Protein AF-0000000072195633 (afdb_homodimer)

pLDDT: mean 91.06, std 10.02, range [30.72, 98.12]

Sequence (254 aa):
MSSSMILSESLIESGRDIPLTELLYAKRVLDNYMAVAKDSSPLELLTEMKAAAQQVEYFKTVDNPCEARNVISGMIDEIAKATTFAEFKTFAGKPSLALNELIEDRAQLIKRERELLLASGYDASRIMSSSMILSESLIESGRDIPLTELLYAKRVLDNYMAVAKDSSPLELLTEMKAAAQQVEYFKTVDNPCEARNVISGMIDEIAKATTFAEFKTFAGKPSLALNELIEDRAQLIKRERELLLASGYDASRI

Structure (mmCIF, N/CA/C/O backbone):
data_AF-0000000072195633-model_v1
#
loop_
_entity.id
_entity.type
_entity.pdbx_description
1 polymer 'Uncharacterized protein'
#
loop_
_atom_site.group_PDB
_atom_site.id
_atom_site.type_symbol
_atom_site.label_atom_id
_atom_site.label_alt_id
_atom_site.label_comp_id
_atom_site.label_asym_id
_atom_site.label_entity_id
_atom_site.label_seq_id
_atom_site.pdbx_PDB_ins_code
_atom_site.Cartn_x
_atom_site.Cartn_y
_atom_site.Cartn_z
_atom_site.occupancy
_atom_site.B_iso_or_equiv
_atom_site.auth_seq_id
_atom_site.auth_comp_id
_atom_site.auth_asym_id
_atom_site.auth_atom_id
_atom_site.pdbx_PDB_model_num
ATOM 1 N N . MET A 1 1 ? 14.797 -23.047 8.023 1 30.95 1 MET A N 1
ATOM 2 C CA . MET A 1 1 ? 15.445 -23.062 6.719 1 30.95 1 MET A CA 1
ATOM 3 C C . MET A 1 1 ? 15.328 -21.703 6.043 1 30.95 1 MET A C 1
ATOM 5 O O . MET A 1 1 ? 14.227 -21.141 5.957 1 30.95 1 MET A O 1
ATOM 9 N N . SER A 1 2 ? 16.172 -20.797 5.988 1 38.94 2 SER A N 1
ATOM 10 C CA . SER A 1 2 ? 16.312 -19.453 5.453 1 38.94 2 SER A CA 1
ATOM 11 C C . SER A 1 2 ? 15.859 -19.375 4 1 38.94 2 SER A C 1
ATOM 13 O O . SER A 1 2 ? 16.562 -19.828 3.096 1 38.94 2 SER A O 1
ATOM 15 N N . SER A 1 3 ? 14.766 -19.922 3.504 1 48.75 3 SER A N 1
ATOM 16 C CA . SER A 1 3 ? 14.312 -20.344 2.182 1 48.75 3 SER A CA 1
ATOM 17 C C . SER A 1 3 ? 14.555 -19.266 1.141 1 48.75 3 SER A C 1
ATOM 19 O O . SER A 1 3 ? 14.32 -18.078 1.404 1 48.75 3 SER A O 1
ATOM 21 N N . SER A 1 4 ? 15.508 -19.391 0.167 1 69.25 4 SER A N 1
ATOM 22 C CA . SER A 1 4 ? 16.109 -18.562 -0.871 1 69.25 4 SER A CA 1
ATOM 23 C C . SER A 1 4 ? 15.062 -17.797 -1.659 1 69.25 4 SER A C 1
ATOM 25 O O . SER A 1 4 ? 14.109 -18.391 -2.176 1 69.25 4 SER A O 1
ATOM 27 N N . MET A 1 5 ? 14.914 -16.594 -1.486 1 84.69 5 MET A N 1
ATOM 28 C CA . MET A 1 5 ? 13.969 -15.695 -2.156 1 84.69 5 MET A CA 1
ATOM 29 C C . MET A 1 5 ? 14.133 -15.773 -3.672 1 84.69 5 MET A C 1
ATOM 31 O O . MET A 1 5 ? 15.25 -15.883 -4.18 1 84.69 5 MET A O 1
ATOM 35 N N . ILE A 1 6 ? 13.094 -16.047 -4.344 1 92.25 6 ILE A N 1
ATOM 36 C CA . ILE A 1 6 ? 13.031 -16.047 -5.801 1 92.25 6 ILE A CA 1
ATOM 37 C C . ILE A 1 6 ? 13.188 -14.633 -6.332 1 92.25 6 ILE A C 1
ATOM 39 O O . ILE A 1 6 ? 13.883 -14.406 -7.324 1 92.25 6 ILE A O 1
ATOM 43 N N . LEU A 1 7 ? 12.68 -13.734 -5.578 1 96.62 7 LEU A N 1
ATOM 44 C CA . LEU A 1 7 ? 12.68 -12.344 -6.035 1 96.62 7 LEU A CA 1
ATOM 45 C C . LEU A 1 7 ? 13.703 -11.523 -5.266 1 96.62 7 LEU A C 1
ATOM 47 O O . LEU A 1 7 ? 13.875 -11.711 -4.059 1 96.62 7 LEU A O 1
ATOM 51 N N . SER A 1 8 ? 14.359 -10.656 -6.008 1 96.12 8 SER A N 1
ATOM 52 C CA . SER A 1 8 ? 15.227 -9.68 -5.355 1 96.12 8 SER A CA 1
ATOM 53 C C . SER A 1 8 ? 14.414 -8.648 -4.578 1 96.12 8 SER A C 1
ATOM 55 O O . SER A 1 8 ? 13.195 -8.531 -4.773 1 96.12 8 SER A O 1
ATOM 57 N N . GLU A 1 9 ? 15.102 -7.887 -3.762 1 94.94 9 GLU A N 1
ATOM 58 C CA . GLU A 1 9 ? 14.43 -6.855 -2.977 1 94.94 9 GLU A CA 1
ATOM 59 C C . GLU A 1 9 ? 13.805 -5.797 -3.877 1 94.94 9 GLU A C 1
ATOM 61 O O . GLU A 1 9 ? 12.703 -5.309 -3.602 1 94.94 9 GLU A O 1
ATOM 66 N N . SER A 1 10 ? 14.547 -5.445 -4.863 1 94.81 10 SER A N 1
ATOM 67 C CA . SER A 1 10 ? 14.039 -4.445 -5.797 1 94.81 10 SER A CA 1
ATOM 68 C C . SER A 1 10 ? 12.781 -4.934 -6.5 1 94.81 10 SER A C 1
ATOM 70 O O . SER A 1 10 ? 11.867 -4.148 -6.762 1 94.81 10 SER A O 1
ATOM 72 N N . LEU A 1 11 ? 12.68 -6.195 -6.75 1 95.75 11 LEU A N 1
ATOM 73 C CA . LEU A 1 11 ? 11.5 -6.762 -7.395 1 95.75 11 LEU A CA 1
ATOM 74 C C . LEU A 1 11 ? 10.32 -6.805 -6.434 1 95.75 11 LEU A C 1
ATOM 76 O O . LEU A 1 11 ? 9.172 -6.57 -6.832 1 95.75 11 LEU A O 1
ATOM 80 N N . ILE A 1 12 ? 10.625 -7.078 -5.227 1 97.12 12 ILE A N 1
ATOM 81 C CA . ILE A 1 12 ? 9.57 -7.082 -4.215 1 97.12 12 ILE A CA 1
ATOM 82 C C . ILE A 1 12 ? 8.961 -5.688 -4.109 1 97.12 12 ILE A C 1
ATOM 84 O O . ILE A 1 12 ? 7.734 -5.539 -4.09 1 97.12 12 ILE A O 1
ATOM 88 N N . GLU A 1 13 ? 9.789 -4.699 -4.109 1 93.62 13 GLU A N 1
ATOM 89 C CA . GLU A 1 13 ? 9.297 -3.324 -4.031 1 93.62 13 GLU A CA 1
ATOM 90 C C . GLU A 1 13 ? 8.469 -2.965 -5.258 1 93.62 13 GLU A C 1
ATOM 92 O O . GLU A 1 13 ? 7.406 -2.35 -5.137 1 93.62 13 GLU A O 1
ATOM 97 N N . SER A 1 14 ? 8.914 -3.348 -6.344 1 93.19 14 SER A N 1
ATOM 98 C CA . SER A 1 14 ? 8.18 -3.088 -7.574 1 93.19 14 SER A CA 1
ATOM 99 C C . SER A 1 14 ? 6.848 -3.824 -7.59 1 93.19 14 SER A C 1
ATOM 101 O O . SER A 1 14 ? 5.871 -3.336 -8.164 1 93.19 14 SER A O 1
ATOM 103 N N . GLY A 1 15 ? 6.75 -4.961 -6.957 1 95.94 15 GLY A N 1
ATOM 104 C CA . GLY A 1 15 ? 5.559 -5.793 -6.953 1 95.94 15 GLY A CA 1
ATOM 105 C C . GLY A 1 15 ? 4.449 -5.242 -6.082 1 95.94 15 GLY A C 1
ATOM 106 O O . GLY A 1 15 ? 3.311 -5.715 -6.145 1 95.94 15 GLY A O 1
ATOM 107 N N . ARG A 1 16 ? 4.824 -4.273 -5.328 1 94.38 16 ARG A N 1
ATOM 108 C CA . ARG A 1 16 ? 3.82 -3.674 -4.457 1 94.38 16 ARG A CA 1
ATOM 109 C C . ARG A 1 16 ? 2.762 -2.934 -5.266 1 94.38 16 ARG A C 1
ATOM 111 O O . ARG A 1 16 ? 1.676 -2.645 -4.762 1 94.38 16 ARG A O 1
ATOM 118 N N . ASP A 1 17 ? 3.061 -2.736 -6.527 1 90.69 17 ASP A N 1
ATOM 119 C CA . ASP A 1 17 ? 2.119 -2.053 -7.41 1 90.69 17 ASP A CA 1
ATOM 120 C C . ASP A 1 17 ? 1.108 -3.035 -8 1 90.69 17 ASP A C 1
ATOM 122 O O . ASP A 1 17 ? 0.102 -2.623 -8.578 1 90.69 17 ASP A O 1
ATOM 126 N N . ILE A 1 18 ? 1.33 -4.277 -7.801 1 94.75 18 ILE A N 1
ATOM 127 C CA . ILE A 1 18 ? 0.392 -5.281 -8.297 1 94.75 18 ILE A CA 1
ATOM 128 C C . ILE A 1 18 ? -0.777 -5.414 -7.32 1 94.75 18 ILE A C 1
ATOM 130 O O . ILE A 1 18 ? -0.574 -5.59 -6.117 1 94.75 18 ILE A O 1
ATOM 134 N N . PRO A 1 19 ? -1.993 -5.336 -7.863 1 94.94 19 PRO A N 1
ATOM 135 C CA . PRO A 1 19 ? -3.131 -5.496 -6.953 1 94.94 19 PRO A CA 1
ATOM 136 C C . PRO A 1 19 ? -3.123 -6.84 -6.227 1 94.94 19 PRO A C 1
ATOM 138 O O . PRO A 1 19 ? -2.84 -7.871 -6.84 1 94.94 19 PRO A O 1
ATOM 141 N N . LEU A 1 20 ? -3.451 -6.797 -4.922 1 97.44 20 LEU A N 1
ATOM 142 C CA . LEU A 1 20 ? -3.424 -8 -4.102 1 97.44 20 LEU A CA 1
ATOM 143 C C . LEU A 1 20 ? -4.383 -9.055 -4.648 1 97.44 20 LEU A C 1
ATOM 145 O O . LEU A 1 20 ? -4.086 -10.25 -4.617 1 97.44 20 LEU A O 1
ATOM 149 N N . THR A 1 21 ? -5.52 -8.641 -5.195 1 96.88 21 THR A N 1
ATOM 150 C CA . THR A 1 21 ? -6.508 -9.57 -5.742 1 96.88 21 THR A CA 1
ATOM 151 C C . THR A 1 21 ? -5.906 -10.391 -6.875 1 96.88 21 THR A C 1
ATOM 153 O O . THR A 1 21 ? -6.184 -11.586 -6.996 1 96.88 21 THR A O 1
ATOM 156 N N . GLU A 1 22 ? -5.059 -9.703 -7.656 1 95.88 22 GLU A N 1
ATOM 157 C CA . GLU A 1 22 ? -4.445 -10.398 -8.789 1 95.88 22 GLU A CA 1
ATOM 158 C 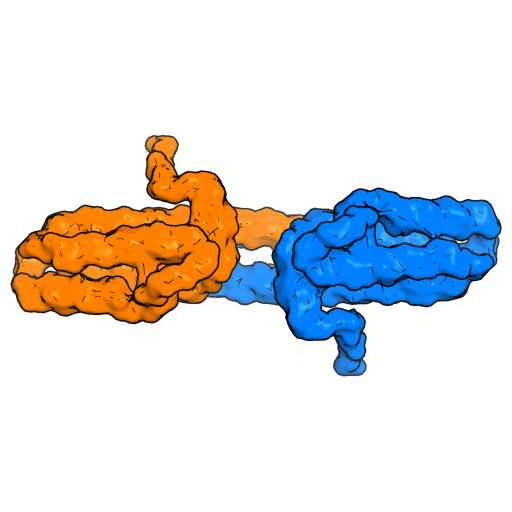C . GLU A 1 22 ? -3.377 -11.375 -8.32 1 95.88 22 GLU A C 1
ATOM 160 O O . GLU A 1 22 ? -3.238 -12.469 -8.883 1 95.88 22 GLU A O 1
ATOM 165 N N . LEU A 1 23 ? -2.611 -10.961 -7.312 1 97.69 23 LEU A N 1
ATOM 166 C CA . LEU A 1 23 ? -1.615 -11.859 -6.734 1 97.69 23 LEU A CA 1
ATOM 167 C C . LEU A 1 23 ? -2.273 -13.117 -6.172 1 97.69 23 LEU A C 1
ATOM 169 O O . LEU A 1 23 ? -1.852 -14.234 -6.477 1 97.69 23 LEU A O 1
ATOM 173 N N . LEU A 1 24 ? -3.328 -12.93 -5.418 1 97.31 24 LEU A N 1
ATOM 174 C CA . LEU A 1 24 ? -4.027 -14.039 -4.77 1 97.31 24 LEU A CA 1
ATOM 175 C C . LEU A 1 24 ? -4.676 -14.953 -5.805 1 97.31 24 LEU A C 1
ATOM 177 O O . LEU A 1 24 ? -4.594 -16.172 -5.695 1 97.31 24 LEU A O 1
ATOM 181 N N . TYR A 1 25 ? -5.227 -14.344 -6.797 1 96.5 25 TYR A N 1
ATOM 182 C CA . TYR A 1 25 ? -5.883 -15.133 -7.836 1 96.5 25 TYR A CA 1
ATOM 183 C C . TYR A 1 25 ? -4.875 -15.984 -8.594 1 96.5 25 TYR A C 1
ATOM 185 O O . TYR A 1 25 ? -5.074 -17.188 -8.766 1 96.5 25 TYR A O 1
ATOM 193 N N . ALA A 1 26 ? -3.814 -15.359 -9.039 1 96.69 26 ALA A N 1
ATOM 194 C CA . ALA A 1 26 ? -2.801 -16.078 -9.805 1 96.69 26 ALA A CA 1
ATOM 195 C C . ALA A 1 26 ? -2.213 -17.234 -8.992 1 96.69 26 ALA A C 1
ATOM 197 O O . ALA A 1 26 ? -2.057 -18.344 -9.5 1 96.69 26 ALA A O 1
ATOM 198 N N . LYS A 1 27 ? -1.926 -16.969 -7.742 1 97.06 27 LYS A N 1
ATOM 199 C CA . LYS A 1 27 ? -1.363 -18.016 -6.898 1 97.06 27 LYS A CA 1
ATOM 200 C C . LYS A 1 27 ? -2.35 -19.172 -6.723 1 97.06 27 LYS A C 1
ATOM 202 O O . LYS A 1 27 ? -1.963 -20.328 -6.777 1 97.06 27 LYS A O 1
ATOM 207 N N . ARG A 1 28 ? -3.57 -18.812 -6.5 1 95.75 28 ARG A N 1
ATOM 208 C CA . ARG A 1 28 ? -4.598 -19.828 -6.328 1 95.75 28 ARG A CA 1
ATOM 209 C C . ARG A 1 28 ? -4.703 -20.719 -7.566 1 95.75 28 ARG A C 1
ATOM 211 O O . ARG A 1 28 ? -4.816 -21.938 -7.457 1 95.75 28 ARG A O 1
ATOM 218 N N . VAL A 1 29 ? -4.676 -20.125 -8.742 1 94.75 29 VAL A N 1
ATOM 219 C CA . VAL A 1 29 ? -4.762 -20.875 -9.984 1 94.75 29 VAL A CA 1
ATOM 220 C C . VAL A 1 29 ? -3.594 -21.859 -10.078 1 94.75 29 VAL A C 1
ATOM 222 O O . VAL A 1 29 ? -3.797 -23.062 -10.297 1 94.75 29 VAL A O 1
ATOM 225 N N . LEU A 1 30 ? -2.414 -21.391 -9.875 1 95.62 30 LEU A N 1
ATOM 226 C CA . LEU A 1 30 ? -1.233 -22.25 -9.984 1 95.62 30 LEU A CA 1
ATOM 227 C C . LEU A 1 30 ? -1.248 -23.344 -8.922 1 95.62 30 LEU A C 1
ATOM 229 O O . LEU A 1 30 ? -0.988 -24.5 -9.227 1 95.62 30 LEU A O 1
ATOM 233 N N . ASP A 1 31 ? -1.594 -22.969 -7.73 1 95.31 31 ASP A N 1
ATOM 234 C CA . ASP A 1 31 ? -1.623 -23.938 -6.637 1 95.31 31 ASP A CA 1
ATOM 235 C C . ASP A 1 31 ? -2.645 -25.031 -6.902 1 95.31 31 ASP A C 1
ATOM 237 O O . ASP A 1 31 ? -2.379 -26.219 -6.645 1 95.31 31 ASP A O 1
ATOM 241 N N . ASN A 1 32 ? -3.777 -24.625 -7.348 1 93.56 32 ASN A N 1
ATOM 242 C CA . ASN A 1 32 ? -4.824 -25.594 -7.629 1 93.56 32 ASN A CA 1
ATOM 243 C C . ASN A 1 32 ? -4.387 -26.609 -8.695 1 93.56 32 ASN A C 1
ATOM 245 O O . ASN A 1 32 ? -4.57 -27.812 -8.531 1 93.56 32 ASN A O 1
ATOM 249 N N . TYR A 1 33 ? -3.748 -26.125 -9.672 1 92.5 33 TYR A N 1
ATOM 250 C CA . TYR A 1 33 ? -3.346 -27.031 -10.75 1 92.5 33 TYR A CA 1
ATOM 251 C C . TYR A 1 33 ? -2.164 -27.891 -10.336 1 92.5 33 TYR A C 1
ATOM 253 O O . TYR A 1 33 ? -2.062 -29.047 -10.734 1 92.5 33 TYR A O 1
ATOM 261 N N . MET A 1 34 ? -1.357 -27.359 -9.539 1 92.94 34 MET A N 1
ATOM 262 C CA . MET A 1 34 ? -0.26 -28.172 -9.023 1 92.94 34 MET A CA 1
ATOM 263 C C . MET A 1 34 ? -0.782 -29.266 -8.094 1 92.94 34 MET A C 1
ATOM 265 O O . MET A 1 34 ? -0.219 -30.359 -8.039 1 92.94 34 MET A O 1
ATOM 269 N N . ALA A 1 35 ? -1.858 -28.984 -7.449 1 90.75 35 ALA A N 1
ATOM 270 C CA . ALA A 1 35 ? -2.449 -29.953 -6.527 1 90.75 35 ALA A CA 1
ATOM 271 C C . ALA A 1 35 ? -3.113 -31.109 -7.285 1 90.75 35 ALA A C 1
ATOM 273 O O . ALA A 1 35 ? -3.104 -32.25 -6.824 1 90.75 35 ALA A O 1
ATOM 274 N N . VAL A 1 36 ? -3.576 -30.781 -8.438 1 88.44 36 VAL A N 1
ATOM 275 C CA . VAL A 1 36 ? -4.32 -31.797 -9.172 1 88.44 36 VAL A CA 1
ATOM 276 C C . VAL A 1 36 ? -3.383 -32.531 -10.141 1 88.44 36 VAL A C 1
ATOM 278 O O . VAL A 1 36 ? -3.707 -33.594 -10.633 1 88.44 36 VAL A O 1
ATOM 281 N N . ALA A 1 37 ? -2.289 -31.953 -10.422 1 86 37 ALA A N 1
ATOM 282 C CA . ALA A 1 37 ? -1.324 -32.562 -11.344 1 86 37 ALA A CA 1
ATOM 283 C C . ALA A 1 37 ? -0.692 -33.812 -10.742 1 86 37 ALA A C 1
ATOM 285 O O . ALA A 1 37 ? 0.282 -33.719 -9.984 1 86 37 ALA A O 1
ATOM 286 N N . LYS A 1 38 ? -1.312 -34.938 -10.953 1 82.06 38 LYS A N 1
ATOM 287 C CA . LYS A 1 38 ? -0.794 -36.219 -10.508 1 82.06 38 LYS A CA 1
ATOM 288 C C . LYS A 1 38 ? -0.243 -37.031 -11.672 1 82.06 38 LYS A C 1
ATOM 290 O O . LYS A 1 38 ? -0.731 -36.906 -12.805 1 82.06 38 LYS A O 1
ATOM 295 N N . ASP A 1 39 ? 0.737 -37.719 -11.383 1 75.38 39 ASP A N 1
ATOM 296 C CA . ASP A 1 39 ? 1.402 -38.5 -12.422 1 75.38 39 ASP A CA 1
ATOM 297 C C . ASP A 1 39 ? 0.422 -39.438 -13.109 1 75.38 39 ASP A C 1
ATOM 299 O O . ASP A 1 39 ? 0.587 -39.781 -14.281 1 75.38 39 ASP A O 1
ATOM 303 N N . SER A 1 40 ? -0.526 -39.812 -12.32 1 79.94 40 SER A N 1
ATOM 304 C CA . SER A 1 40 ? -1.48 -40.75 -12.867 1 79.94 40 SER A CA 1
ATOM 305 C C . SER A 1 40 ? -2.537 -40.062 -13.719 1 79.94 40 SER A C 1
ATOM 307 O O . SER A 1 40 ? -3.34 -40.719 -14.383 1 79.94 40 SER A O 1
ATOM 309 N N . SER A 1 41 ? -2.402 -38.781 -13.844 1 80.38 41 SER A N 1
ATOM 310 C CA . SER A 1 41 ? -3.402 -38.031 -14.586 1 80.38 41 SER A CA 1
ATOM 311 C C . SER A 1 41 ? -3.189 -38.156 -16.094 1 80.38 41 SER A C 1
ATOM 313 O O . SER A 1 41 ? -2.062 -38.344 -16.547 1 80.38 41 SER A O 1
ATOM 315 N N . PRO A 1 42 ? -4.277 -38.219 -16.844 1 83.38 42 PRO A N 1
ATOM 316 C CA . PRO A 1 42 ? -4.137 -38.25 -18.297 1 83.38 42 PRO A CA 1
ATOM 317 C C . PRO A 1 42 ? -3.375 -37.062 -18.844 1 83.38 42 PRO A C 1
ATOM 319 O O . PRO A 1 42 ? -3.445 -35.969 -18.281 1 83.38 42 PRO A O 1
ATOM 322 N N . LEU A 1 43 ? -2.623 -37.25 -19.922 1 82.81 43 LEU A N 1
ATOM 323 C CA . LEU A 1 43 ? -1.786 -36.219 -20.547 1 82.81 43 LEU A CA 1
ATOM 324 C C . LEU A 1 43 ? -2.631 -35.031 -21.031 1 82.81 43 LEU A C 1
ATOM 326 O O . LEU A 1 43 ? -2.158 -33.906 -21.078 1 82.81 43 LEU A O 1
ATOM 330 N N . GLU A 1 44 ? -3.902 -35.312 -21.328 1 86.81 44 GLU A N 1
ATOM 331 C CA . GLU A 1 44 ? -4.828 -34.281 -21.75 1 86.81 44 GLU A CA 1
ATOM 332 C C . GLU A 1 44 ? -4.996 -33.219 -20.672 1 86.81 44 GLU A C 1
ATOM 334 O O . GLU A 1 44 ? -5.121 -32.031 -20.969 1 86.81 44 GLU A O 1
ATOM 339 N N . LEU A 1 45 ? -4.891 -33.625 -19.469 1 89.75 45 LEU A N 1
ATOM 340 C CA . LEU A 1 45 ? -5.012 -32.719 -18.344 1 89.75 45 LEU A CA 1
ATOM 341 C C . LEU A 1 45 ? -3.816 -31.766 -18.281 1 89.75 45 LEU A C 1
ATOM 343 O O . LEU A 1 45 ? -3.965 -30.594 -17.938 1 89.75 45 LEU A O 1
ATOM 347 N N . LEU A 1 46 ? -2.695 -32.25 -18.688 1 92.06 46 LEU A N 1
ATOM 348 C CA . LEU A 1 46 ? -1.494 -31.422 -18.688 1 92.06 46 LEU A CA 1
ATOM 349 C C . LEU A 1 46 ? -1.641 -30.25 -19.641 1 92.06 46 LEU A C 1
ATOM 351 O O . LEU A 1 46 ? -1.28 -29.125 -19.312 1 92.06 46 LEU A O 1
ATOM 355 N N . THR A 1 47 ? -2.15 -30.531 -20.828 1 90.88 47 THR A N 1
ATOM 356 C CA . THR A 1 47 ? -2.355 -29.484 -21.812 1 90.88 47 THR A CA 1
ATOM 357 C C . THR A 1 47 ? -3.328 -28.438 -21.297 1 90.88 47 THR A C 1
ATOM 359 O O . THR A 1 47 ? -3.104 -27.234 -21.469 1 90.88 47 THR A O 1
ATOM 362 N N . GLU A 1 48 ? -4.309 -28.844 -20.656 1 89.94 48 GLU A N 1
ATOM 363 C CA . GLU A 1 48 ? -5.301 -27.938 -20.078 1 89.94 48 GLU A CA 1
ATOM 364 C C . GLU A 1 48 ? -4.691 -27.094 -18.969 1 89.94 48 GLU A C 1
ATOM 366 O O . GLU A 1 48 ? -4.973 -25.891 -18.875 1 89.94 48 GLU A O 1
ATOM 371 N N . MET A 1 49 ? -3.941 -27.734 -18.188 1 91.88 49 MET A N 1
ATOM 372 C CA . MET A 1 49 ? -3.312 -27.047 -17.062 1 91.88 49 MET A CA 1
ATOM 373 C C . MET A 1 49 ? -2.342 -25.984 -17.547 1 91.88 49 MET A C 1
ATOM 375 O O . MET A 1 49 ? -2.301 -24.875 -17.016 1 91.88 49 MET A O 1
ATOM 379 N N . LYS A 1 50 ? -1.604 -26.297 -18.578 1 92.81 50 LYS A N 1
ATOM 380 C CA . LYS A 1 50 ? -0.677 -25.328 -19.156 1 92.81 50 LYS A CA 1
ATOM 381 C C . LYS A 1 50 ? -1.424 -24.125 -19.734 1 92.81 50 LYS A C 1
ATOM 383 O O . LYS A 1 50 ? -1.024 -22.984 -19.516 1 92.81 50 LYS A O 1
ATOM 388 N N . ALA A 1 51 ? -2.428 -24.391 -20.359 1 90.88 51 ALA A N 1
ATOM 389 C CA . ALA A 1 51 ? -3.217 -23.328 -20.969 1 90.88 51 ALA A CA 1
ATOM 390 C C . ALA A 1 51 ? -3.84 -22.438 -19.891 1 90.88 51 ALA A C 1
ATOM 392 O O . ALA A 1 51 ? -3.857 -21.203 -20.031 1 90.88 51 ALA A O 1
ATOM 393 N N . ALA A 1 52 ? -4.355 -23.047 -18.875 1 89.31 52 ALA A N 1
ATOM 394 C CA . ALA A 1 52 ? -4.992 -22.297 -17.797 1 89.31 52 ALA A CA 1
ATOM 395 C C . ALA A 1 52 ? -3.984 -21.391 -17.094 1 89.31 52 ALA A C 1
ATOM 397 O O . ALA A 1 52 ? -4.297 -20.25 -16.766 1 89.31 52 ALA A O 1
ATOM 398 N N . ALA A 1 53 ? -2.814 -21.906 -16.891 1 89.94 53 ALA A N 1
ATOM 399 C CA . ALA A 1 53 ? -1.766 -21.125 -16.234 1 89.94 53 ALA A CA 1
ATOM 400 C C . ALA A 1 53 ? -1.419 -19.875 -17.047 1 89.94 53 ALA A C 1
ATOM 402 O O . ALA A 1 53 ? -1.13 -18.828 -16.484 1 89.94 53 ALA A O 1
ATOM 403 N N . GLN A 1 54 ? -1.546 -19.984 -18.312 1 88.5 54 GLN A N 1
ATOM 404 C CA . GLN A 1 54 ? -1.178 -18.891 -19.203 1 88.5 54 GLN A CA 1
ATOM 405 C C . GLN A 1 54 ? -2.312 -17.875 -19.328 1 88.5 54 GLN A C 1
ATOM 407 O O . GLN A 1 54 ? -2.115 -16.781 -19.844 1 88.5 54 GLN A O 1
ATOM 412 N N . GLN A 1 55 ? -3.441 -18.234 -18.734 1 86.62 55 GLN A N 1
ATOM 413 C CA . GLN A 1 55 ? -4.617 -17.391 -18.938 1 86.62 55 GLN A CA 1
ATOM 414 C C . GLN A 1 55 ? -4.82 -16.438 -17.766 1 86.62 55 GLN A C 1
ATOM 416 O O . GLN A 1 55 ? -5.82 -15.711 -17.719 1 86.62 55 GLN A O 1
ATOM 421 N N . VAL A 1 56 ? -3.893 -16.422 -16.922 1 89.19 56 VAL A N 1
ATOM 422 C CA . VAL A 1 56 ? -3.994 -15.406 -15.883 1 89.19 56 VAL A CA 1
ATOM 423 C C . VAL A 1 56 ? -3.775 -14.023 -16.484 1 89.19 56 VAL A C 1
ATOM 425 O O . VAL A 1 56 ? -2.635 -13.586 -16.672 1 89.19 56 VAL A O 1
ATOM 428 N N . GLU A 1 57 ? -4.793 -13.32 -16.656 1 86.31 57 GLU A N 1
ATOM 4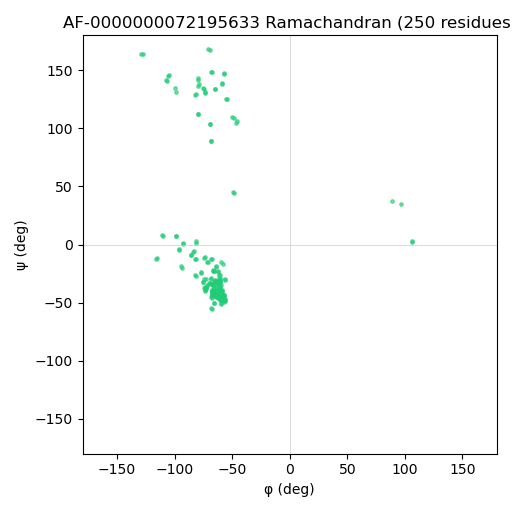29 C CA . GLU A 1 57 ? -4.863 -12.148 -17.531 1 86.31 57 GLU A CA 1
ATOM 430 C C . GLU A 1 57 ? -3.887 -11.062 -17.078 1 86.31 57 GLU A C 1
ATOM 432 O O . GLU A 1 57 ? -3.225 -10.438 -17.906 1 86.31 57 GLU A O 1
ATOM 437 N N . TYR A 1 58 ? -3.814 -10.828 -15.844 1 89.94 58 TYR A N 1
ATOM 438 C CA . TYR A 1 58 ? -2.988 -9.734 -15.344 1 89.94 58 TYR A CA 1
ATOM 439 C C . TYR A 1 58 ? -1.521 -9.961 -15.695 1 89.94 58 TYR A C 1
ATOM 441 O O . TYR A 1 58 ? -0.762 -9 -15.852 1 89.94 58 TYR A O 1
ATOM 449 N N . PHE A 1 59 ? -1.145 -11.141 -15.922 1 92.12 59 PHE A N 1
ATOM 450 C CA . PHE A 1 59 ? 0.264 -11.453 -16.141 1 92.12 59 PHE A CA 1
ATOM 451 C C . PHE A 1 59 ? 0.514 -11.852 -17.578 1 92.12 59 PHE A C 1
ATOM 453 O O . PHE A 1 59 ? 1.595 -12.344 -17.922 1 92.12 59 PHE A O 1
ATOM 460 N N . LYS A 1 60 ? -0.416 -11.711 -18.359 1 87 60 LYS A N 1
ATOM 461 C CA . LYS A 1 60 ? -0.237 -12.031 -19.766 1 87 60 LYS A CA 1
ATOM 462 C C . LYS A 1 60 ? 0.425 -10.867 -20.516 1 87 60 LYS A C 1
ATOM 464 O O . LYS A 1 60 ? 1 -11.055 -21.578 1 87 60 LYS A O 1
ATOM 469 N N . THR A 1 61 ? 0.21 -9.688 -19.953 1 75.31 61 THR A N 1
ATOM 470 C CA . THR A 1 61 ? 0.708 -8.5 -20.641 1 75.31 61 THR A CA 1
ATOM 471 C C . THR A 1 61 ? 2.225 -8.398 -20.516 1 75.31 61 THR A C 1
ATOM 473 O O . THR A 1 61 ? 2.787 -8.688 -19.453 1 75.31 61 THR A O 1
ATOM 476 N N . VAL A 1 62 ? 2.754 -8.148 -21.844 1 70.5 62 VAL A N 1
ATOM 477 C CA . VAL A 1 62 ? 4.199 -7.957 -21.906 1 70.5 62 VAL A CA 1
ATOM 478 C C . VAL A 1 62 ? 4.516 -6.465 -21.969 1 70.5 62 VAL A C 1
ATOM 480 O O . VAL A 1 62 ? 3.783 -5.695 -22.594 1 70.5 62 VAL A O 1
ATOM 483 N N . ASP A 1 63 ? 5.438 -6.102 -21.203 1 72.5 63 ASP A N 1
ATOM 484 C CA . ASP A 1 63 ? 5.965 -4.742 -21.25 1 72.5 63 ASP A CA 1
ATOM 485 C C . ASP A 1 63 ? 5.191 -3.812 -20.328 1 72.5 63 ASP A C 1
ATOM 487 O O . ASP A 1 63 ? 4.766 -2.729 -20.734 1 72.5 63 ASP A O 1
ATOM 491 N N . ASN A 1 64 ? 4.855 -4.309 -19.297 1 75.94 64 ASN A N 1
ATOM 492 C CA . ASN A 1 64 ? 4.324 -3.502 -18.203 1 75.94 64 ASN A CA 1
ATOM 493 C C . ASN A 1 64 ? 5.434 -2.799 -17.438 1 75.94 64 ASN A C 1
ATOM 495 O O . ASN A 1 64 ? 6.527 -3.344 -17.281 1 75.94 64 ASN A O 1
ATOM 499 N N . PRO A 1 65 ? 5.203 -1.521 -17.094 1 82.44 65 PRO A N 1
ATOM 500 C CA . PRO A 1 65 ? 6.258 -0.827 -16.344 1 82.44 65 PRO A CA 1
ATOM 501 C C . PRO A 1 65 ? 6.605 -1.524 -15.031 1 82.44 65 PRO A C 1
ATOM 503 O O . PRO A 1 65 ? 7.68 -1.293 -14.477 1 82.44 65 PRO A O 1
ATOM 506 N N . CYS A 1 66 ? 5.832 -2.354 -14.555 1 90.88 66 CYS A N 1
ATOM 507 C CA . CYS A 1 66 ? 6.094 -3.08 -13.32 1 90.88 66 CYS A CA 1
ATOM 508 C C . CYS A 1 66 ? 7.047 -4.242 -13.562 1 90.88 66 CYS A C 1
ATOM 510 O O . CYS A 1 66 ? 6.672 -5.246 -14.164 1 90.88 66 CYS A O 1
ATOM 512 N N . GLU A 1 67 ? 8.188 -4.172 -13.055 1 93.75 67 GLU A N 1
ATOM 513 C CA . GLU A 1 67 ? 9.242 -5.148 -13.312 1 93.75 67 GLU A CA 1
ATOM 514 C C . GLU A 1 67 ? 8.898 -6.508 -12.719 1 93.75 67 GLU A C 1
ATOM 516 O O . GLU A 1 67 ? 9.109 -7.543 -13.352 1 93.75 67 GLU A O 1
ATOM 521 N N . ALA A 1 68 ? 8.398 -6.473 -11.508 1 95.5 68 ALA A N 1
ATOM 522 C CA . ALA A 1 68 ? 8.031 -7.727 -10.859 1 95.5 68 ALA A CA 1
ATOM 523 C C . ALA A 1 68 ? 7.004 -8.492 -11.695 1 95.5 68 ALA A C 1
ATOM 525 O O . ALA A 1 68 ? 7.105 -9.711 -11.852 1 95.5 68 ALA A O 1
ATOM 526 N N . ARG A 1 69 ? 6.062 -7.77 -12.18 1 96.12 69 ARG A N 1
ATOM 527 C CA . ARG A 1 69 ? 5.043 -8.391 -13.023 1 96.12 69 ARG A CA 1
ATOM 528 C C . ARG A 1 69 ? 5.672 -9.086 -14.219 1 96.12 69 ARG A C 1
ATOM 530 O O . ARG A 1 69 ? 5.316 -10.219 -14.547 1 96.12 69 ARG A O 1
ATOM 537 N N . ASN A 1 70 ? 6.594 -8.422 -14.844 1 94.44 70 ASN A N 1
ATOM 538 C CA . ASN A 1 70 ? 7.223 -8.961 -16.047 1 94.44 70 ASN A CA 1
ATOM 539 C C . ASN A 1 70 ? 8.023 -10.219 -15.734 1 94.44 70 ASN A C 1
ATOM 541 O O . ASN A 1 70 ? 7.996 -11.18 -16.5 1 94.44 70 ASN A O 1
ATOM 545 N N . VAL A 1 71 ? 8.727 -10.172 -14.672 1 94.69 71 VAL A N 1
ATOM 546 C CA . VAL A 1 71 ? 9.523 -11.328 -14.266 1 94.69 71 VAL A CA 1
ATOM 547 C C . VAL A 1 71 ? 8.609 -12.523 -14.008 1 94.69 71 VAL A C 1
ATOM 549 O O . VAL A 1 71 ? 8.867 -13.625 -14.484 1 94.69 71 VAL A O 1
ATOM 552 N N . ILE A 1 72 ? 7.5 -12.328 -13.312 1 95.88 72 ILE A N 1
ATOM 553 C CA . ILE A 1 72 ? 6.566 -13.406 -12.984 1 95.88 72 ILE A CA 1
ATOM 554 C C . ILE A 1 72 ? 5.895 -13.906 -14.266 1 95.88 72 ILE A C 1
ATOM 556 O O . ILE A 1 72 ? 5.703 -15.117 -14.438 1 95.88 72 ILE A O 1
ATOM 560 N N . SER A 1 73 ? 5.59 -12.969 -15.125 1 94.81 73 SER A N 1
ATOM 561 C CA . SER A 1 73 ? 5.043 -13.352 -16.422 1 94.81 73 SER A CA 1
ATOM 562 C C . SER A 1 73 ? 5.977 -14.312 -17.156 1 94.81 73 SER A C 1
ATOM 564 O O . SER A 1 73 ? 5.531 -15.32 -17.703 1 94.81 73 SER A O 1
ATOM 566 N N . GLY A 1 74 ? 7.199 -13.984 -17.188 1 93.38 74 GLY A N 1
ATOM 567 C CA . GLY A 1 74 ? 8.18 -14.859 -17.812 1 93.38 74 GLY A CA 1
ATOM 568 C C . GLY A 1 74 ? 8.234 -16.234 -17.188 1 93.38 74 GLY A C 1
ATOM 569 O O . GLY A 1 74 ? 8.383 -17.234 -17.891 1 93.38 74 GLY A O 1
ATOM 570 N N . MET A 1 75 ? 8.133 -16.266 -15.867 1 95.12 75 MET A N 1
ATOM 571 C CA . MET A 1 75 ? 8.117 -17.562 -15.172 1 95.12 75 MET A CA 1
ATOM 572 C C . MET A 1 75 ? 6.902 -18.375 -15.586 1 95.12 75 MET A C 1
ATOM 574 O O . MET A 1 75 ? 7.004 -19.594 -15.773 1 95.12 75 MET A O 1
ATOM 578 N N . ILE A 1 76 ? 5.785 -17.734 -15.703 1 95.44 76 ILE A N 1
ATOM 579 C CA . ILE A 1 76 ? 4.551 -18.406 -16.078 1 95.44 76 ILE A CA 1
ATOM 580 C C . ILE A 1 76 ? 4.68 -18.938 -17.516 1 95.44 76 ILE A C 1
ATOM 582 O O . ILE A 1 76 ? 4.23 -20.047 -17.812 1 95.44 76 ILE A O 1
ATOM 586 N N . ASP A 1 77 ? 5.312 -18.219 -18.344 1 93.94 77 ASP A N 1
ATOM 587 C CA . ASP A 1 77 ? 5.496 -18.625 -19.734 1 93.94 77 ASP A CA 1
ATOM 588 C C . ASP A 1 77 ? 6.285 -19.938 -19.828 1 93.94 77 ASP A C 1
ATOM 590 O O . ASP A 1 77 ? 6.07 -20.734 -20.734 1 93.94 77 ASP A O 1
ATOM 594 N N . GLU A 1 78 ? 7.152 -20.125 -18.938 1 95.25 78 GLU A N 1
ATOM 595 C CA . GLU A 1 78 ? 7.996 -21.328 -18.938 1 95.25 78 GLU A CA 1
ATOM 596 C C . GLU A 1 78 ? 7.172 -22.578 -18.688 1 95.25 78 GLU A C 1
ATOM 598 O O . GLU A 1 78 ? 7.602 -23.688 -19.016 1 95.25 78 GLU A O 1
ATOM 603 N N . ILE A 1 79 ? 6.035 -22.406 -18.078 1 95.88 79 ILE A N 1
ATOM 604 C CA . ILE A 1 79 ? 5.176 -23.547 -17.766 1 95.88 79 ILE A CA 1
ATOM 605 C C . ILE A 1 79 ? 4.785 -24.266 -19.047 1 95.88 79 ILE A C 1
ATOM 607 O O . ILE A 1 79 ? 4.613 -25.484 -19.062 1 95.88 79 ILE A O 1
ATOM 611 N N . ALA A 1 80 ? 4.703 -23.547 -20.156 1 93.56 80 ALA A N 1
ATOM 612 C CA . ALA A 1 80 ? 4.297 -24.109 -21.438 1 93.56 80 ALA A CA 1
ATOM 613 C C . ALA A 1 80 ? 5.301 -25.156 -21.922 1 93.56 80 ALA A C 1
ATOM 615 O O . ALA A 1 80 ? 4.965 -26.016 -22.734 1 93.56 80 ALA A O 1
ATOM 616 N N . LYS A 1 81 ? 6.461 -25.141 -21.391 1 95 81 LYS A N 1
ATOM 617 C CA . LYS A 1 81 ? 7.527 -26.031 -21.844 1 95 81 LYS A CA 1
ATOM 618 C C . LYS A 1 81 ? 7.395 -27.406 -21.203 1 95 81 LYS A C 1
ATOM 620 O O . LYS A 1 81 ? 8.062 -28.359 -21.609 1 95 81 LYS A O 1
ATOM 625 N N . ALA A 1 82 ? 6.535 -27.484 -20.188 1 94.5 82 ALA A N 1
ATOM 626 C CA . ALA A 1 82 ? 6.41 -28.734 -19.453 1 94.5 82 ALA A CA 1
ATOM 627 C C . ALA A 1 82 ? 5.844 -29.844 -20.344 1 94.5 82 ALA A C 1
ATOM 629 O O . ALA A 1 82 ? 4.887 -29.609 -21.094 1 94.5 82 ALA A O 1
ATOM 630 N N . THR A 1 83 ? 6.461 -31.016 -20.297 1 92.44 83 THR A N 1
ATOM 631 C CA . THR A 1 83 ? 5.973 -32.156 -21.062 1 92.44 83 THR A CA 1
ATOM 632 C C . THR A 1 83 ? 5.523 -33.281 -20.141 1 92.44 83 THR A C 1
ATOM 634 O O . THR A 1 83 ? 4.949 -34.281 -20.578 1 92.44 83 THR A O 1
ATOM 637 N N . THR A 1 84 ? 5.855 -33.188 -18.891 1 91.62 84 THR A N 1
ATOM 638 C CA . THR A 1 84 ? 5.391 -34.094 -17.859 1 91.62 84 THR A CA 1
ATOM 639 C C . THR A 1 84 ? 4.789 -33.344 -16.688 1 91.62 84 THR A C 1
ATOM 641 O O . THR A 1 84 ? 4.988 -32.125 -16.547 1 91.62 84 THR A O 1
ATOM 644 N N . PHE A 1 85 ? 4.07 -34.031 -15.883 1 92.56 85 PHE A N 1
ATOM 645 C CA . PHE A 1 85 ? 3.465 -33.406 -14.711 1 92.56 85 PHE A CA 1
ATOM 646 C C . PHE A 1 85 ? 4.535 -32.969 -13.711 1 92.56 85 PHE A C 1
ATOM 648 O O . PHE A 1 85 ? 4.383 -31.953 -13.031 1 92.56 85 PHE A O 1
ATOM 655 N N . ALA A 1 86 ? 5.566 -33.75 -13.656 1 92.62 86 ALA A N 1
ATOM 656 C CA . ALA A 1 86 ? 6.672 -33.406 -12.773 1 92.62 86 ALA A CA 1
ATOM 657 C C . ALA A 1 86 ? 7.316 -32.094 -13.219 1 92.62 86 ALA A C 1
ATOM 659 O O . ALA A 1 86 ? 7.621 -31.234 -12.391 1 92.62 86 ALA A O 1
ATOM 660 N N . GLU A 1 87 ? 7.531 -31.969 -14.516 1 93.94 87 GLU A N 1
ATOM 661 C CA . GLU A 1 87 ? 8.062 -30.719 -15.055 1 93.94 87 GLU A CA 1
ATOM 662 C C . GLU A 1 87 ? 7.105 -29.547 -14.82 1 93.94 87 GLU A C 1
ATOM 664 O O . GLU A 1 87 ? 7.535 -28.438 -14.5 1 93.94 87 GLU A O 1
ATOM 669 N N . PHE A 1 88 ? 5.801 -29.859 -14.992 1 95.56 88 PHE A N 1
ATOM 670 C CA . PHE A 1 88 ? 4.789 -28.828 -14.75 1 95.56 88 PHE A CA 1
ATOM 671 C C . PHE A 1 88 ? 4.887 -28.297 -13.328 1 95.56 88 PHE A C 1
ATOM 673 O O . PHE A 1 88 ? 4.922 -27.078 -13.117 1 95.56 88 PHE A O 1
ATOM 680 N N . LYS A 1 89 ? 4.98 -29.141 -12.391 1 94.75 89 LYS A N 1
ATOM 681 C CA . LYS A 1 89 ? 5.07 -28.75 -10.984 1 94.75 89 LYS A CA 1
ATOM 682 C C . LYS A 1 89 ? 6.34 -27.938 -10.719 1 94.75 89 LYS A C 1
ATOM 684 O O . LYS A 1 89 ? 6.324 -26.969 -9.961 1 94.75 89 LYS A O 1
ATOM 689 N N . THR A 1 90 ? 7.375 -28.328 -11.398 1 95.25 90 THR A N 1
ATOM 690 C CA . THR A 1 90 ? 8.641 -27.609 -11.227 1 95.25 90 THR A CA 1
ATOM 691 C C . THR A 1 90 ? 8.539 -26.188 -11.781 1 95.25 90 THR A C 1
ATOM 693 O O . THR A 1 90 ? 8.914 -25.234 -11.102 1 95.25 90 THR A O 1
ATOM 696 N N . PHE A 1 91 ? 7.996 -26.047 -12.922 1 96.56 91 PHE A N 1
ATOM 697 C CA . PHE A 1 91 ? 7.906 -24.734 -13.578 1 96.56 91 PHE A CA 1
ATOM 698 C C . PHE A 1 91 ? 6.867 -23.859 -12.891 1 96.56 91 PHE A C 1
ATOM 700 O O . PHE A 1 91 ? 7.074 -22.656 -12.734 1 96.56 91 PHE A O 1
ATOM 707 N N . ALA A 1 92 ? 5.781 -24.438 -12.469 1 96.56 92 ALA A N 1
ATOM 708 C CA . ALA A 1 92 ? 4.699 -23.672 -11.852 1 96.56 92 ALA A CA 1
ATOM 709 C C . ALA A 1 92 ? 5.051 -23.297 -10.414 1 96.56 92 ALA A C 1
ATOM 711 O O . ALA A 1 92 ? 4.512 -22.328 -9.875 1 96.56 92 ALA A O 1
ATOM 712 N N . GLY A 1 93 ? 5.918 -24.062 -9.867 1 96.56 93 GLY A N 1
ATOM 713 C CA . GLY A 1 93 ? 6.316 -23.797 -8.492 1 96.56 93 GLY A CA 1
ATOM 714 C C . GLY A 1 93 ? 7.062 -22.484 -8.344 1 96.56 93 GLY A C 1
ATOM 715 O O . GLY A 1 93 ? 6.949 -21.812 -7.312 1 96.56 93 GLY A O 1
ATOM 716 N N . LYS A 1 94 ? 7.777 -22.109 -9.328 1 96.56 94 LYS A N 1
ATOM 717 C CA . LYS A 1 94 ? 8.609 -20.922 -9.258 1 96.56 94 LYS A CA 1
ATOM 718 C C . LYS A 1 94 ? 7.754 -19.656 -9.195 1 96.56 94 LYS A C 1
ATOM 720 O O . LYS A 1 94 ? 7.875 -18.859 -8.258 1 96.56 94 LYS A O 1
ATOM 725 N N . PRO A 1 95 ? 6.855 -19.484 -10.172 1 97.12 95 PRO A N 1
ATOM 726 C CA . PRO A 1 95 ? 6.004 -18.297 -10.039 1 97.12 95 PRO A CA 1
ATOM 727 C C . PRO A 1 95 ? 5.09 -18.359 -8.82 1 97.12 95 PRO A C 1
ATOM 729 O O . PRO A 1 95 ? 4.766 -17.328 -8.234 1 97.12 95 PRO A O 1
ATOM 732 N N . SER A 1 96 ? 4.691 -19.5 -8.438 1 97.44 96 SER A N 1
ATOM 733 C CA . SER A 1 96 ? 3.879 -19.609 -7.227 1 97.44 96 SER A CA 1
ATOM 734 C C . SER A 1 96 ? 4.637 -19.094 -6.008 1 97.44 96 SER A C 1
ATOM 736 O O . SER A 1 96 ? 4.078 -18.359 -5.191 1 97.44 96 SER A O 1
ATOM 738 N N . LEU A 1 97 ? 5.855 -19.484 -5.957 1 97.69 97 LEU A N 1
ATOM 739 C CA . LEU A 1 97 ? 6.676 -19.031 -4.84 1 97.69 97 LEU A CA 1
ATOM 740 C C . LEU A 1 97 ? 6.926 -17.531 -4.922 1 97.69 97 LEU A C 1
ATOM 742 O O . LEU A 1 97 ? 6.914 -16.828 -3.902 1 97.69 97 LEU A O 1
ATOM 746 N N . ALA A 1 98 ? 7.227 -17.062 -6.086 1 97.81 98 ALA A N 1
ATOM 747 C CA . ALA A 1 98 ? 7.418 -15.625 -6.27 1 97.81 98 ALA A CA 1
ATOM 748 C C . ALA A 1 98 ? 6.172 -14.852 -5.852 1 97.81 98 ALA A C 1
ATOM 750 O O . ALA A 1 98 ? 6.27 -13.836 -5.152 1 97.81 98 ALA A O 1
ATOM 751 N N . LEU A 1 99 ? 5.043 -15.32 -6.273 1 97.94 99 LEU A N 1
ATOM 752 C CA . LEU A 1 99 ? 3.781 -14.703 -5.887 1 97.94 99 LEU A CA 1
ATOM 753 C C . LEU A 1 99 ? 3.602 -14.727 -4.375 1 97.94 99 LEU A C 1
ATOM 755 O O . LEU A 1 99 ? 3.139 -13.75 -3.781 1 97.94 99 LEU A O 1
ATOM 759 N N . ASN A 1 100 ? 3.982 -15.766 -3.781 1 97.75 100 ASN A N 1
ATOM 760 C CA . ASN A 1 100 ? 3.893 -15.883 -2.33 1 97.75 100 ASN A CA 1
ATOM 761 C C . ASN A 1 100 ? 4.77 -14.844 -1.629 1 97.75 100 ASN A C 1
ATOM 763 O O . ASN A 1 100 ? 4.363 -14.258 -0.625 1 97.75 100 ASN A O 1
ATOM 767 N N . GLU A 1 101 ? 5.895 -14.703 -2.145 1 98.12 101 GLU A N 1
ATOM 768 C CA . GLU A 1 101 ? 6.797 -13.711 -1.563 1 98.12 101 GLU A CA 1
ATOM 769 C C . GLU A 1 101 ? 6.188 -12.312 -1.609 1 98.12 101 GLU A C 1
ATOM 771 O O . GLU A 1 101 ? 6.293 -11.555 -0.646 1 98.12 101 GLU A O 1
ATOM 776 N N . LEU A 1 102 ? 5.594 -11.992 -2.723 1 98.12 102 LEU A N 1
ATOM 777 C CA . LEU A 1 102 ? 4.949 -10.688 -2.852 1 98.12 102 LEU A CA 1
ATOM 778 C C . LEU A 1 102 ? 3.777 -10.57 -1.882 1 98.12 102 LEU A C 1
ATOM 780 O O . LEU A 1 102 ? 3.584 -9.516 -1.269 1 98.12 102 LEU A O 1
ATOM 784 N N . ILE A 1 103 ? 3.041 -11.617 -1.732 1 97.88 103 ILE A N 1
ATOM 785 C CA . ILE A 1 103 ? 1.885 -11.602 -0.842 1 97.88 103 ILE A CA 1
ATOM 786 C C . ILE A 1 103 ? 2.35 -11.469 0.605 1 97.88 103 ILE A C 1
ATOM 788 O O . ILE A 1 103 ? 1.765 -10.711 1.383 1 97.88 103 ILE A O 1
ATOM 792 N N . GLU A 1 104 ? 3.4 -12.172 0.936 1 97.12 104 GLU A N 1
ATOM 793 C CA . GLU A 1 104 ? 3.93 -12.078 2.293 1 97.12 104 GLU A CA 1
ATOM 794 C C . GLU A 1 104 ? 4.438 -10.664 2.59 1 97.12 104 GLU A C 1
ATOM 796 O O . GLU A 1 104 ? 4.242 -10.156 3.693 1 97.12 104 GLU A O 1
ATOM 801 N N . ASP A 1 105 ? 5.113 -10.172 1.635 1 97.75 105 ASP A N 1
ATOM 802 C CA . ASP A 1 105 ? 5.559 -8.797 1.81 1 97.75 105 ASP A CA 1
ATOM 803 C C . ASP A 1 105 ? 4.375 -7.863 2.055 1 97.75 105 ASP A C 1
ATOM 805 O O . ASP A 1 105 ? 4.426 -7 2.936 1 97.75 105 ASP A O 1
ATOM 809 N N . ARG A 1 106 ? 3.328 -7.965 1.239 1 97.25 106 ARG A N 1
ATOM 810 C CA . ARG A 1 106 ? 2.119 -7.164 1.401 1 97.25 106 ARG A CA 1
ATOM 811 C C . ARG A 1 106 ? 1.509 -7.363 2.785 1 97.25 106 ARG A C 1
ATOM 813 O O . ARG A 1 106 ? 1.098 -6.402 3.434 1 97.25 106 ARG A O 1
ATOM 820 N N . ALA A 1 107 ? 1.451 -8.562 3.229 1 97.25 107 ALA A N 1
ATOM 821 C CA . ALA A 1 107 ? 0.905 -8.867 4.547 1 97.25 107 ALA A CA 1
ATOM 822 C C . ALA A 1 107 ? 1.689 -8.156 5.645 1 97.25 107 ALA A C 1
ATOM 824 O O . ALA A 1 107 ? 1.101 -7.586 6.566 1 97.25 107 ALA A O 1
ATOM 825 N N . GLN A 1 108 ? 2.98 -8.188 5.5 1 97 108 GLN A N 1
ATOM 826 C CA . GLN A 1 108 ? 3.82 -7.539 6.5 1 97 108 GLN A CA 1
ATOM 827 C C . GLN A 1 108 ? 3.617 -6.027 6.484 1 97 108 GLN A C 1
ATOM 829 O O . GLN A 1 108 ? 3.607 -5.387 7.539 1 97 108 GLN A O 1
ATOM 834 N N . LEU A 1 109 ? 3.494 -5.496 5.305 1 96.06 109 LEU A N 1
ATOM 835 C CA . LEU A 1 109 ? 3.252 -4.062 5.188 1 96.06 109 LEU A CA 1
ATOM 836 C C . LEU A 1 109 ? 1.923 -3.684 5.832 1 96.06 109 LEU A C 1
ATOM 838 O O . LEU A 1 109 ? 1.839 -2.682 6.547 1 96.06 109 LEU A O 1
ATOM 842 N N . ILE A 1 110 ? 0.934 -4.445 5.586 1 96.5 110 ILE A N 1
ATOM 843 C CA . ILE A 1 110 ? -0.388 -4.211 6.156 1 96.5 110 ILE A CA 1
ATOM 844 C C . ILE A 1 110 ? -0.31 -4.262 7.68 1 96.5 110 ILE A C 1
ATOM 846 O O . ILE A 1 110 ? -0.842 -3.385 8.367 1 96.5 110 ILE A O 1
ATOM 850 N N . LYS A 1 111 ? 0.314 -5.246 8.188 1 95.94 111 LYS A N 1
ATOM 851 C CA . LYS A 1 111 ? 0.467 -5.387 9.633 1 95.94 111 LYS A CA 1
ATOM 852 C C . LYS A 1 111 ? 1.153 -4.16 10.227 1 95.94 111 LYS A C 1
ATOM 854 O O . LYS A 1 111 ? 0.671 -3.594 11.211 1 95.94 111 LYS A O 1
ATOM 859 N N . ARG A 1 112 ? 2.225 -3.775 9.641 1 96.75 112 ARG A N 1
ATOM 860 C CA . ARG A 1 112 ? 3.004 -2.645 10.133 1 96.75 112 ARG A CA 1
ATOM 861 C C . ARG A 1 112 ? 2.184 -1.358 10.102 1 96.75 112 ARG A C 1
ATOM 863 O O . ARG A 1 112 ? 2.158 -0.606 11.078 1 96.75 112 ARG A O 1
ATOM 870 N N . GLU A 1 113 ? 1.529 -1.144 9.031 1 96.88 113 GLU A N 1
ATOM 871 C CA . GLU A 1 113 ? 0.777 0.098 8.875 1 96.88 113 GLU A CA 1
ATOM 872 C C . GLU A 1 113 ? -0.46 0.107 9.766 1 96.88 113 GLU A C 1
ATOM 874 O O . GLU A 1 113 ? -0.844 1.153 10.29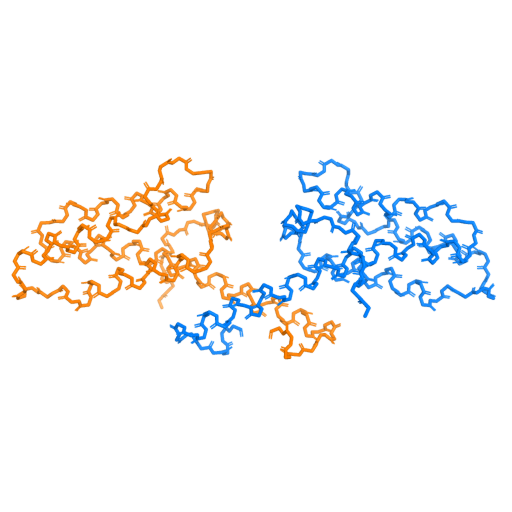7 1 96.88 113 GLU A O 1
ATOM 879 N N . ARG A 1 114 ? -1.017 -0.977 9.914 1 95.75 114 ARG A N 1
ATOM 880 C CA . ARG A 1 114 ? -2.135 -1.073 10.844 1 95.75 114 ARG A CA 1
ATOM 881 C C . ARG A 1 114 ? -1.694 -0.733 12.266 1 95.75 114 ARG A C 1
ATOM 883 O O . ARG A 1 114 ? -2.387 -0.003 12.977 1 95.75 114 ARG A O 1
ATOM 890 N N . GLU A 1 115 ? -0.611 -1.248 12.656 1 95.62 115 GLU A N 1
ATOM 891 C CA . GLU A 1 115 ? -0.081 -0.962 13.984 1 95.62 115 GLU A CA 1
ATOM 892 C C . GLU A 1 115 ? 0.219 0.525 14.148 1 95.62 115 GLU A C 1
ATOM 894 O O . GLU A 1 115 ? -0.013 1.095 15.219 1 95.62 115 GLU A O 1
ATOM 899 N N . LEU A 1 116 ? 0.717 1.082 13.086 1 95.62 116 LEU A N 1
ATOM 900 C CA . LEU A 1 116 ? 0.995 2.514 13.109 1 95.62 116 LEU A CA 1
ATOM 901 C C . LEU A 1 116 ? -0.289 3.312 13.312 1 95.62 116 LEU A C 1
ATOM 903 O O . LEU A 1 116 ? -0.322 4.254 14.109 1 95.62 116 LEU A O 1
ATOM 907 N N . LEU A 1 117 ? -1.29 2.924 12.633 1 96.56 117 LEU A N 1
ATOM 908 C CA . LEU A 1 117 ? -2.562 3.629 12.734 1 96.56 117 LEU A CA 1
ATOM 909 C C . LEU A 1 117 ? -3.178 3.443 14.117 1 96.56 117 LEU A C 1
ATOM 911 O O . LEU A 1 117 ? -3.676 4.402 14.711 1 96.56 117 LEU A O 1
ATOM 915 N N . LEU A 1 118 ? -3.094 2.279 14.648 1 94.88 118 LEU A N 1
ATOM 916 C CA . LEU A 1 118 ? -3.615 2.014 15.984 1 94.88 118 LEU A CA 1
ATOM 917 C C . LEU A 1 118 ? -2.879 2.844 17.031 1 94.88 118 LEU A C 1
ATOM 919 O O . LEU A 1 118 ? -3.504 3.439 17.906 1 94.88 118 LEU A O 1
ATOM 923 N N . ALA A 1 119 ? -1.608 2.908 16.844 1 93.94 119 ALA A N 1
ATOM 924 C CA . ALA A 1 119 ? -0.789 3.674 17.766 1 93.94 119 ALA A CA 1
ATOM 925 C C . ALA A 1 119 ? -1.115 5.164 17.688 1 93.94 119 ALA A C 1
ATOM 927 O O . ALA A 1 119 ? -0.897 5.902 18.656 1 93.94 119 ALA A O 1
ATOM 928 N N . SER A 1 120 ? -1.658 5.52 16.562 1 93.62 120 SER A N 1
ATOM 929 C CA . SER A 1 120 ? -1.98 6.926 16.359 1 93.62 120 SER A CA 1
ATOM 930 C C . SER A 1 120 ? -3.422 7.227 16.766 1 93.62 120 SER A C 1
ATOM 932 O O . SER A 1 120 ? -3.916 8.328 16.531 1 93.62 120 SER A O 1
ATOM 934 N N . GLY A 1 121 ? -4.152 6.215 17.25 1 90.81 121 GLY A N 1
ATOM 935 C CA . GLY A 1 121 ? -5.457 6.461 17.844 1 90.81 121 GLY A CA 1
ATOM 936 C C . GLY A 1 121 ? -6.605 6.027 16.953 1 90.81 121 GLY A C 1
ATOM 937 O O . GLY A 1 121 ? -7.77 6.285 17.266 1 90.81 121 GLY A O 1
ATOM 938 N N . TYR A 1 122 ? -6.289 5.453 15.805 1 90.94 122 TYR A N 1
ATOM 939 C CA . TYR A 1 122 ? -7.344 4.984 14.922 1 90.94 122 TYR A CA 1
ATOM 940 C C . TYR A 1 122 ? -8.086 3.803 15.531 1 90.94 122 TYR A C 1
ATOM 942 O O . TYR A 1 122 ? -7.488 2.975 16.219 1 90.94 122 TYR A O 1
ATOM 950 N N . ASP A 1 123 ? -9.32 3.781 15.164 1 90.12 123 ASP A N 1
ATOM 951 C CA . ASP A 1 123 ? -10.164 2.676 15.609 1 90.12 123 ASP A CA 1
ATOM 952 C C . ASP A 1 123 ? -9.852 1.402 14.82 1 90.12 123 ASP A C 1
ATOM 954 O O . ASP A 1 123 ? -9.82 1.418 13.594 1 90.12 123 ASP A O 1
ATOM 958 N N . ALA A 1 124 ? -9.734 0.322 15.547 1 86.62 124 ALA A N 1
ATOM 959 C CA . ALA A 1 124 ? -9.375 -0.968 14.961 1 86.62 124 ALA A CA 1
ATOM 960 C C . ALA A 1 124 ? -10.422 -1.418 13.945 1 86.62 124 ALA A C 1
ATOM 962 O O . ALA A 1 124 ? -10.086 -2.055 12.945 1 86.62 124 ALA A O 1
ATOM 963 N N . SER A 1 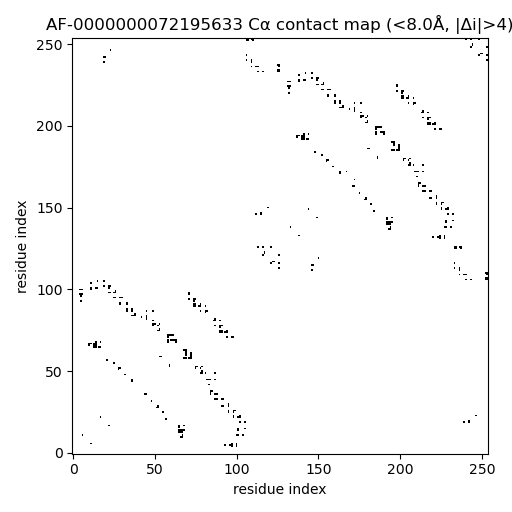125 ? -11.617 -1.058 14.148 1 89.12 125 SER A N 1
ATOM 964 C CA . SER A 1 125 ? -12.688 -1.499 13.266 1 89.12 125 SER A CA 1
ATOM 965 C C . SER A 1 125 ? -12.609 -0.811 11.906 1 89.12 125 SER A C 1
ATOM 967 O O . SER A 1 125 ? -13.211 -1.267 10.938 1 89.12 125 SER A O 1
ATOM 969 N N . ARG A 1 126 ? -11.859 0.21 11.859 1 87.62 126 ARG A N 1
ATOM 970 C CA . ARG A 1 126 ? -11.758 0.988 10.625 1 87.62 126 ARG A CA 1
ATOM 971 C C . ARG A 1 126 ? -10.547 0.567 9.805 1 87.62 126 ARG A C 1
ATOM 973 O O . ARG A 1 126 ? -10.32 1.085 8.711 1 87.62 126 ARG A O 1
ATOM 980 N N . ILE A 1 127 ? -9.75 -0.368 10.445 1 90.56 127 ILE A N 1
ATOM 981 C CA . ILE A 1 127 ? -8.523 -0.76 9.758 1 90.56 127 ILE A CA 1
ATOM 982 C C . ILE A 1 127 ? -8.375 -2.279 9.797 1 90.56 127 ILE A C 1
ATOM 984 O O . ILE A 1 127 ? -8.938 -2.941 10.672 1 90.56 127 ILE A O 1
ATOM 988 N N . MET B 1 1 ? -22.812 15.445 6.555 1 30.72 1 MET B N 1
ATOM 989 C CA . MET B 1 1 ? -22.297 16.5 5.691 1 30.72 1 MET B CA 1
ATOM 990 C C . MET B 1 1 ? -21.266 15.945 4.703 1 30.72 1 MET B C 1
ATOM 992 O O . MET B 1 1 ? -20.359 15.227 5.094 1 30.72 1 MET B O 1
ATOM 996 N N . SER B 1 2 ? -21.453 15.672 3.51 1 39.28 2 SER B N 1
ATOM 997 C CA . SER B 1 2 ? -20.703 15.102 2.395 1 39.28 2 SER B CA 1
ATOM 998 C C . SER B 1 2 ? -19.344 15.766 2.244 1 39.28 2 SER B C 1
ATOM 1000 O O . SER B 1 2 ? -19.25 16.891 1.75 1 39.28 2 SER B O 1
ATOM 1002 N N . SER B 1 3 ? -18.469 16.047 3.227 1 48.84 3 SER B N 1
ATOM 1003 C CA . SER B 1 3 ? -17.391 17 3.473 1 48.84 3 SER B CA 1
ATOM 1004 C C . SER B 1 3 ? -16.406 17.031 2.312 1 48.84 3 SER B C 1
ATOM 1006 O O . SER B 1 3 ? -16.016 15.992 1.789 1 48.84 3 SER B O 1
ATOM 1008 N N . SER B 1 4 ? -16.312 18.125 1.449 1 69 4 SER B N 1
ATOM 1009 C CA . SER B 1 4 ? -15.633 18.469 0.205 1 69 4 SER B CA 1
ATOM 1010 C C . SER B 1 4 ? -14.156 18.078 0.243 1 69 4 SER B C 1
ATOM 1012 O O . SER B 1 4 ? -13.43 18.469 1.161 1 69 4 SER B O 1
ATOM 1014 N N . MET B 1 5 ? -13.758 17.109 -0.365 1 84.69 5 MET B N 1
ATOM 1015 C CA . MET B 1 5 ? -12.398 16.594 -0.456 1 84.69 5 MET B CA 1
ATOM 1016 C C . MET B 1 5 ? -11.445 17.688 -0.943 1 84.69 5 MET B C 1
ATOM 1018 O O . MET B 1 5 ? -11.797 18.484 -1.815 1 84.69 5 MET B O 1
ATOM 1022 N N . ILE B 1 6 ? -10.43 17.938 -0.214 1 92.19 6 ILE B N 1
ATOM 1023 C CA . ILE B 1 6 ? -9.359 18.859 -0.579 1 92.19 6 ILE B CA 1
ATOM 1024 C C . ILE B 1 6 ? -8.57 18.297 -1.761 1 92.19 6 ILE B C 1
ATOM 1026 O O . ILE B 1 6 ? -8.219 19.031 -2.686 1 92.19 6 ILE B O 1
ATOM 1030 N N . LEU B 1 7 ? -8.477 17.031 -1.774 1 96.69 7 LEU B N 1
ATOM 1031 C CA . LEU B 1 7 ? -7.664 16.391 -2.801 1 96.69 7 LEU B CA 1
ATOM 1032 C C . LEU B 1 7 ? -8.539 15.703 -3.842 1 96.69 7 LEU B C 1
ATOM 1034 O O . LEU B 1 7 ? -9.562 15.109 -3.504 1 96.69 7 LEU B O 1
ATOM 1038 N N . SER B 1 8 ? -8.078 15.828 -5.078 1 96.12 8 SER B N 1
ATOM 1039 C CA . SER B 1 8 ? -8.727 15.055 -6.137 1 96.12 8 SER B CA 1
ATOM 1040 C C . SER B 1 8 ? -8.414 13.57 -6.008 1 96.12 8 SER B C 1
ATOM 1042 O O . SER B 1 8 ? -7.504 13.18 -5.273 1 96.12 8 SER B O 1
ATOM 1044 N N . GLU B 1 9 ? -9.148 12.781 -6.762 1 95 9 GLU B N 1
ATOM 1045 C CA . GLU B 1 9 ? -8.93 11.336 -6.73 1 95 9 GLU B CA 1
ATOM 1046 C C . GLU B 1 9 ? -7.531 10.977 -7.227 1 95 9 GLU B C 1
ATOM 1048 O O . GLU B 1 9 ? -6.887 10.078 -6.684 1 95 9 GLU B O 1
ATOM 1053 N N . SER B 1 10 ? -7.148 11.648 -8.258 1 94.75 10 SER B N 1
ATOM 1054 C CA . SER B 1 10 ? -5.82 11.398 -8.812 1 94.75 10 SER B CA 1
ATOM 1055 C C . SER B 1 10 ? -4.73 11.727 -7.797 1 94.75 10 SER B C 1
ATOM 1057 O O . SER B 1 10 ? -3.713 11.039 -7.723 1 94.75 10 SER B O 1
ATOM 1059 N N . LEU B 1 11 ? -4.949 12.695 -6.969 1 95.81 11 LEU B N 1
ATOM 1060 C CA . LEU B 1 11 ? -3.977 13.07 -5.949 1 95.81 11 LEU B CA 1
ATOM 1061 C C . LEU B 1 11 ? -3.963 12.055 -4.812 1 95.81 11 LEU B C 1
ATOM 1063 O O . LEU B 1 11 ? -2.902 11.742 -4.266 1 95.81 11 LEU B O 1
ATOM 1067 N N . ILE B 1 12 ? -5.109 11.586 -4.516 1 97.12 12 ILE B N 1
ATOM 1068 C CA . ILE B 1 12 ? -5.191 10.562 -3.48 1 97.12 12 ILE B CA 1
ATOM 1069 C C . ILE B 1 12 ? -4.398 9.328 -3.914 1 97.12 12 ILE B C 1
ATOM 1071 O O . ILE B 1 12 ? -3.617 8.781 -3.133 1 97.12 12 ILE B O 1
ATOM 1075 N N . GLU B 1 13 ? -4.539 8.953 -5.145 1 93.5 13 GLU B N 1
ATOM 1076 C CA . GLU B 1 13 ? -3.809 7.805 -5.664 1 93.5 13 GLU B CA 1
ATOM 1077 C C . GLU B 1 13 ? -2.303 8.055 -5.648 1 93.5 13 GLU B C 1
ATOM 1079 O O . GLU B 1 13 ? -1.528 7.176 -5.258 1 93.5 13 GLU B O 1
ATOM 1084 N N . SER B 1 14 ? -1.937 9.172 -6.008 1 93.19 14 SER B N 1
ATOM 1085 C CA . SER B 1 14 ? -0.521 9.531 -6 1 93.19 14 SER B CA 1
ATOM 1086 C C . SER B 1 14 ? 0.033 9.555 -4.582 1 93.19 14 SER B C 1
ATOM 1088 O O . SER B 1 14 ? 1.204 9.242 -4.359 1 93.19 14 SER B O 1
ATOM 1090 N N . GLY B 1 15 ? -0.772 9.883 -3.607 1 95.94 15 GLY B N 1
ATOM 1091 C CA . GLY B 1 15 ? -0.355 10.016 -2.221 1 95.94 15 GLY B CA 1
ATOM 1092 C C . GLY B 1 15 ? -0.099 8.68 -1.543 1 95.94 15 GLY B C 1
ATOM 1093 O O . GLY B 1 15 ? 0.466 8.633 -0.449 1 95.94 15 GLY B O 1
ATOM 1094 N N . ARG B 1 16 ? -0.5 7.68 -2.23 1 94.44 16 ARG B N 1
ATOM 1095 C CA . ARG B 1 16 ? -0.289 6.352 -1.663 1 94.44 16 ARG B CA 1
ATOM 1096 C C . ARG B 1 16 ? 1.195 6.004 -1.623 1 94.44 16 ARG B C 1
ATOM 1098 O O . ARG B 1 16 ? 1.605 5.094 -0.899 1 94.44 16 ARG B O 1
ATOM 1105 N N . ASP B 1 17 ? 1.964 6.793 -2.309 1 90.75 17 ASP B N 1
ATOM 1106 C CA . ASP B 1 17 ? 3.406 6.57 -2.334 1 90.75 17 ASP B CA 1
ATOM 1107 C C . ASP B 1 17 ? 4.09 7.25 -1.151 1 90.75 17 ASP B C 1
ATOM 1109 O O . ASP B 1 17 ? 5.262 6.992 -0.872 1 90.75 17 ASP B O 1
ATOM 1113 N N . ILE B 1 18 ? 3.371 8.039 -0.444 1 94.69 18 ILE B N 1
ATOM 1114 C CA . ILE B 1 18 ? 3.934 8.695 0.731 1 94.69 18 ILE B CA 1
ATOM 1115 C C . ILE B 1 18 ? 3.902 7.738 1.922 1 94.69 18 ILE B C 1
ATOM 1117 O O . ILE B 1 18 ? 2.861 7.152 2.23 1 94.69 18 ILE B O 1
ATOM 1121 N N . PRO B 1 19 ? 5.062 7.586 2.57 1 94.88 19 PRO B N 1
ATOM 1122 C CA . PRO B 1 19 ? 5.047 6.699 3.732 1 94.88 19 PRO B CA 1
ATOM 1123 C C . PRO B 1 19 ? 4.051 7.141 4.801 1 94.88 19 PRO B C 1
ATOM 1125 O O . PRO B 1 19 ? 3.945 8.336 5.098 1 94.88 19 PRO B O 1
ATOM 1128 N N . LEU B 1 20 ? 3.34 6.156 5.383 1 97.44 20 LEU B N 1
ATOM 1129 C CA . LEU B 1 20 ? 2.309 6.445 6.371 1 97.44 20 LEU B CA 1
ATOM 1130 C C . LEU B 1 20 ? 2.902 7.164 7.582 1 97.44 20 LEU B C 1
ATOM 1132 O O . LEU B 1 20 ? 2.271 8.055 8.148 1 97.44 20 LEU B O 1
ATOM 1136 N N . THR B 1 21 ? 4.117 6.832 7.965 1 96.88 21 THR B N 1
ATOM 1137 C CA . THR B 1 21 ? 4.773 7.449 9.109 1 96.88 21 THR B CA 1
ATOM 1138 C C . THR B 1 21 ? 4.922 8.953 8.906 1 96.88 21 THR B C 1
ATOM 1140 O O . THR B 1 21 ? 4.75 9.734 9.844 1 96.88 21 THR B O 1
ATOM 1143 N N . GLU B 1 22 ? 5.203 9.297 7.641 1 95.69 22 GLU B N 1
ATOM 1144 C CA . GLU B 1 22 ? 5.395 10.711 7.336 1 95.69 22 GLU B CA 1
ATOM 1145 C C . GLU B 1 22 ? 4.062 11.453 7.344 1 95.69 22 GLU B C 1
ATOM 1147 O O . GLU B 1 22 ? 3.99 12.602 7.789 1 95.69 22 GLU B O 1
ATOM 1152 N N . LEU B 1 23 ? 3.035 10.797 6.805 1 97.62 23 LEU B N 1
ATOM 1153 C CA . LEU B 1 23 ? 1.701 11.383 6.836 1 97.62 23 LEU B CA 1
ATOM 1154 C C . LEU B 1 23 ? 1.252 11.633 8.273 1 97.62 23 LEU B C 1
ATOM 1156 O O . LEU B 1 23 ? 0.813 12.734 8.609 1 97.62 23 LEU B O 1
ATOM 1160 N N . LEU B 1 24 ? 1.425 10.648 9.109 1 97.31 24 LEU B N 1
ATOM 1161 C CA . LEU B 1 24 ? 0.992 10.727 10.5 1 97.31 24 LEU B CA 1
ATOM 1162 C C . LEU B 1 24 ? 1.794 11.773 11.266 1 97.31 24 LEU B C 1
ATOM 1164 O O . LEU B 1 24 ? 1.228 12.562 12.031 1 97.31 24 LEU B O 1
ATOM 1168 N N . TYR B 1 25 ? 3.041 11.812 10.984 1 96.5 25 TYR B N 1
ATOM 1169 C CA . TYR B 1 25 ? 3.893 12.773 11.672 1 96.5 25 TYR B CA 1
ATOM 1170 C C . TYR B 1 25 ? 3.516 14.203 11.289 1 96.5 25 TYR B C 1
ATOM 1172 O O . TYR B 1 25 ? 3.332 15.055 12.164 1 96.5 25 TYR B O 1
ATOM 1180 N N . ALA B 1 26 ? 3.416 14.445 10.016 1 96.62 26 ALA B N 1
ATOM 1181 C CA . ALA B 1 26 ? 3.084 15.781 9.547 1 96.62 26 ALA B CA 1
ATOM 1182 C C . ALA B 1 26 ? 1.739 16.25 10.102 1 96.62 26 ALA B C 1
ATOM 1184 O O . ALA B 1 26 ? 1.607 17.375 10.562 1 96.62 26 ALA B O 1
ATOM 1185 N N . LYS B 1 27 ? 0.769 15.359 10.086 1 97.06 27 LYS B N 1
ATOM 1186 C CA . LYS B 1 27 ? -0.548 15.727 10.602 1 97.06 27 LYS B CA 1
ATOM 1187 C C . LYS B 1 27 ? -0.487 16.031 12.094 1 97.06 27 LYS B C 1
ATOM 1189 O O . LYS B 1 27 ? -1.102 17 12.555 1 97.06 27 LYS B O 1
ATOM 1194 N N . ARG B 1 28 ? 0.237 15.234 12.781 1 95.75 28 ARG B N 1
ATOM 1195 C CA . ARG B 1 28 ? 0.373 15.438 14.219 1 95.75 28 ARG B CA 1
ATOM 1196 C C . ARG B 1 28 ? 1 16.797 14.523 1 95.75 28 ARG B C 1
ATOM 1198 O O . ARG B 1 28 ? 0.555 17.5 15.43 1 95.75 28 ARG B O 1
ATOM 1205 N N . VAL B 1 29 ? 2.012 17.156 13.797 1 94.62 29 VAL B N 1
ATOM 1206 C CA . VAL B 1 29 ? 2.68 18.438 13.992 1 94.62 29 VAL B CA 1
ATOM 1207 C C . VAL B 1 29 ? 1.685 19.578 13.773 1 94.62 29 VAL B C 1
ATOM 1209 O O . VAL B 1 29 ? 1.536 20.453 14.633 1 94.62 29 VAL B O 1
ATOM 1212 N N . LEU B 1 30 ? 0.997 19.562 12.695 1 95.56 30 LEU B N 1
ATOM 1213 C CA . LEU B 1 30 ? 0.055 20.625 12.383 1 95.56 30 LEU B CA 1
ATOM 1214 C C . LEU B 1 30 ? -1.079 20.672 13.398 1 95.56 30 LEU B C 1
ATOM 1216 O O . LEU B 1 30 ? -1.438 21.75 13.883 1 95.56 30 LEU B O 1
ATOM 1220 N N . ASP B 1 31 ? -1.569 19.516 13.742 1 95.31 31 ASP B N 1
ATOM 1221 C CA . ASP B 1 31 ? -2.672 19.453 14.695 1 95.31 31 ASP B CA 1
ATOM 1222 C C . ASP B 1 31 ? -2.254 19.984 16.062 1 95.31 3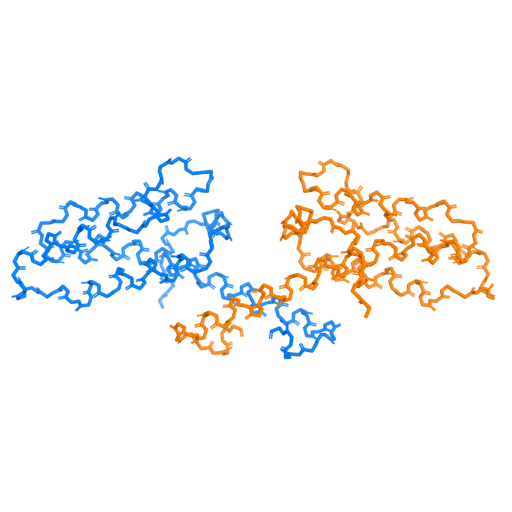1 ASP B C 1
ATOM 1224 O O . ASP B 1 31 ? -3.018 20.703 16.703 1 95.31 31 ASP B O 1
ATOM 1228 N N . ASN B 1 32 ? -1.109 19.609 16.453 1 93.5 32 ASN B N 1
ATOM 1229 C CA . ASN B 1 32 ? -0.619 20.062 17.75 1 93.5 32 ASN B CA 1
ATOM 1230 C C . ASN B 1 32 ? -0.487 21.578 17.797 1 93.5 32 ASN B C 1
ATOM 1232 O O . ASN B 1 32 ? -0.924 22.219 18.75 1 93.5 32 ASN B O 1
ATOM 1236 N N . TYR B 1 33 ? -0.013 22.109 16.766 1 92.56 33 TYR B N 1
ATOM 1237 C CA . TYR B 1 33 ? 0.193 23.562 16.766 1 92.56 33 TYR B CA 1
ATOM 1238 C C . TYR B 1 33 ? -1.131 24.297 16.609 1 92.56 33 TYR B C 1
ATOM 1240 O O . TYR B 1 33 ? -1.319 25.375 17.172 1 92.56 33 TYR B O 1
ATOM 1248 N N . MET B 1 34 ? -2.004 23.719 15.914 1 92.94 34 MET B N 1
ATOM 1249 C CA . MET B 1 34 ? -3.326 24.328 15.805 1 92.94 34 MET B CA 1
ATOM 1250 C C . MET B 1 34 ? -4.059 24.281 17.141 1 92.94 34 MET B C 1
ATOM 1252 O O . MET B 1 34 ? -4.832 25.188 17.469 1 92.94 34 MET B O 1
ATOM 1256 N N . ALA B 1 35 ? -3.734 23.297 17.906 1 90.81 35 ALA B N 1
ATOM 1257 C CA . ALA B 1 35 ? -4.371 23.141 19.219 1 90.81 35 ALA B CA 1
ATOM 1258 C C . ALA B 1 35 ? -3.83 24.156 20.219 1 90.81 35 ALA B C 1
ATOM 1260 O O . ALA B 1 35 ? -4.566 24.641 21.078 1 90.81 35 ALA B O 1
ATOM 1261 N N . VAL B 1 36 ? -2.621 24.5 20 1 88.38 36 VAL B N 1
ATOM 1262 C CA . VAL B 1 36 ? -1.997 25.391 20.969 1 88.38 36 VAL B CA 1
ATOM 1263 C C . VAL B 1 36 ? -2.162 26.844 20.516 1 88.38 36 VAL B C 1
ATOM 1265 O O . VAL B 1 36 ? -2.02 27.781 21.312 1 88.38 36 VAL B O 1
ATOM 1268 N N . ALA B 1 37 ? -2.416 27.047 19.297 1 85.94 37 ALA B N 1
ATOM 1269 C CA . ALA B 1 37 ? -2.572 28.391 18.75 1 85.94 37 ALA B CA 1
ATOM 1270 C C . ALA B 1 37 ? -3.84 29.047 19.281 1 85.94 37 ALA B C 1
ATOM 1272 O O . ALA B 1 37 ? -4.934 28.828 18.766 1 85.94 37 ALA B O 1
ATOM 1273 N N . LYS B 1 38 ? -3.711 29.703 20.375 1 81.94 38 LYS B N 1
ATOM 1274 C CA . LYS B 1 38 ? -4.812 30.469 20.969 1 81.94 38 LYS B CA 1
ATOM 1275 C C . LYS B 1 38 ? -4.621 31.969 20.75 1 81.94 38 LYS B C 1
ATOM 1277 O O . LYS B 1 38 ? -3.488 32.438 20.672 1 81.94 38 LYS B O 1
ATOM 1282 N N . ASP B 1 39 ? -5.664 32.594 20.594 1 75.38 39 ASP B N 1
ATOM 1283 C CA . ASP B 1 39 ? -5.617 34.031 20.328 1 75.38 39 ASP B CA 1
ATOM 1284 C C . ASP B 1 39 ? -4.859 34.75 21.422 1 75.38 39 ASP B C 1
ATOM 1286 O O . ASP B 1 39 ? -4.246 35.812 21.172 1 75.38 39 ASP B O 1
ATOM 1290 N N . SER B 1 40 ? -4.949 34.188 22.547 1 79.94 40 SER B N 1
ATOM 1291 C CA . SER B 1 40 ? -4.309 34.844 23.688 1 79.94 40 SER B CA 1
ATOM 1292 C C . SER B 1 40 ? -2.818 34.531 23.734 1 79.94 40 SER B C 1
ATOM 1294 O O . SER B 1 40 ? -2.086 35.094 24.547 1 79.94 40 SER B O 1
ATOM 1296 N N . SER B 1 41 ? -2.365 33.812 22.766 1 80.56 41 SER B N 1
ATOM 1297 C CA . SER B 1 41 ? -0.96 33.406 22.766 1 80.56 41 SER B CA 1
ATOM 1298 C C . SER B 1 41 ? -0.064 34.531 22.281 1 80.56 41 SER B C 1
ATOM 1300 O O . SER B 1 41 ? -0.489 35.375 21.5 1 80.56 41 SER B O 1
ATOM 1302 N N . PRO B 1 42 ? 1.091 34.656 22.906 1 83.31 42 PRO B N 1
ATOM 1303 C CA . PRO B 1 42 ? 2.023 35.688 22.422 1 83.31 42 PRO B CA 1
ATOM 1304 C C . PRO B 1 42 ? 2.391 35.531 20.953 1 83.31 42 PRO B C 1
ATOM 1306 O O . PRO B 1 42 ? 2.424 34.406 20.453 1 83.31 42 PRO B O 1
ATOM 1309 N N . LEU B 1 43 ? 2.631 36.625 20.25 1 83.06 43 LEU B N 1
ATOM 1310 C CA . LEU B 1 43 ? 2.932 36.625 18.812 1 83.06 43 LEU B CA 1
ATOM 1311 C C . LEU B 1 43 ? 4.211 35.844 18.531 1 83.06 43 LEU B C 1
ATOM 1313 O O . LEU B 1 43 ? 4.371 35.281 17.438 1 83.06 43 LEU B O 1
ATOM 1317 N N . GLU B 1 44 ? 5.082 35.781 19.547 1 86.69 44 GLU B N 1
ATOM 1318 C CA . GLU B 1 44 ? 6.32 35.031 19.406 1 86.69 44 GLU B CA 1
ATOM 1319 C C . GLU B 1 44 ? 6.027 33.531 19.141 1 86.69 44 GLU B C 1
ATOM 1321 O O . GLU B 1 44 ? 6.742 32.906 18.375 1 86.69 44 GLU B O 1
ATOM 1326 N N . LEU B 1 45 ? 4.957 33.094 19.656 1 89.75 45 LEU B N 1
ATOM 1327 C CA . LEU B 1 45 ? 4.562 31.703 19.453 1 89.75 45 LEU B CA 1
ATOM 1328 C C . LEU B 1 45 ? 4.133 31.469 18.016 1 89.75 45 LEU B C 1
ATOM 1330 O O . LEU B 1 45 ? 4.383 30.391 17.453 1 89.75 45 LEU B O 1
ATOM 1334 N N . LEU B 1 46 ? 3.566 32.438 17.438 1 92.06 46 LEU B N 1
ATOM 1335 C CA . LEU B 1 46 ? 3.131 32.312 16.047 1 92.06 46 LEU B CA 1
ATOM 1336 C C . LEU B 1 46 ? 4.324 32.094 15.125 1 92.06 46 LEU B C 1
ATOM 1338 O O . LEU B 1 46 ? 4.266 31.25 14.234 1 92.06 46 LEU B O 1
ATOM 1342 N N . THR B 1 47 ? 5.363 32.875 15.336 1 90.94 47 THR B N 1
ATOM 1343 C CA . THR B 1 47 ? 6.57 32.719 14.523 1 90.94 47 THR B CA 1
ATOM 1344 C C . THR B 1 47 ? 7.16 31.328 14.68 1 90.94 47 THR B C 1
ATOM 1346 O O . THR B 1 47 ? 7.578 30.703 13.695 1 90.94 47 THR B O 1
ATOM 1349 N N . GLU B 1 48 ? 7.148 30.828 15.82 1 89.94 48 GLU B N 1
ATOM 1350 C CA . GLU B 1 48 ? 7.66 29.5 16.094 1 89.94 48 GLU B CA 1
ATOM 1351 C C . GLU B 1 48 ? 6.805 28.422 15.43 1 89.94 48 GLU B C 1
ATOM 1353 O O . GLU B 1 48 ? 7.332 27.453 14.883 1 89.94 48 GLU B O 1
ATOM 1358 N N . MET B 1 49 ? 5.566 28.625 15.531 1 91.94 49 MET B N 1
ATOM 1359 C CA . MET B 1 49 ? 4.637 27.656 14.945 1 91.94 49 MET B CA 1
ATOM 1360 C C . MET B 1 49 ? 4.777 27.609 13.43 1 91.94 49 MET B C 1
ATOM 1362 O O . MET B 1 49 ? 4.762 26.531 12.836 1 91.94 49 MET B O 1
ATOM 1366 N N . LYS B 1 50 ? 4.941 28.75 12.836 1 92.75 50 LYS B N 1
ATOM 1367 C CA . LYS B 1 50 ? 5.145 28.812 11.391 1 92.75 50 LYS B CA 1
ATOM 1368 C C . LYS B 1 50 ? 6.434 28.109 10.984 1 92.75 50 LYS B C 1
ATOM 1370 O O . LYS B 1 50 ? 6.449 27.344 10.023 1 92.75 50 LYS B O 1
ATOM 1375 N N . ALA B 1 51 ? 7.398 28.312 11.695 1 90.88 51 ALA B N 1
ATOM 1376 C CA . ALA B 1 51 ? 8.688 27.703 11.398 1 90.88 51 ALA B CA 1
ATOM 1377 C C . ALA B 1 51 ? 8.617 26.188 11.57 1 90.88 51 ALA B C 1
ATOM 1379 O O . ALA B 1 51 ? 9.164 25.438 10.75 1 90.88 51 ALA B O 1
ATOM 1380 N N . ALA B 1 52 ? 7.973 25.766 12.609 1 89.56 52 ALA B N 1
ATOM 1381 C CA . ALA B 1 52 ? 7.855 24.344 12.883 1 89.56 52 ALA B CA 1
ATOM 1382 C C . ALA B 1 52 ? 7.074 23.641 11.781 1 89.56 52 ALA B C 1
ATOM 1384 O O . ALA B 1 52 ? 7.434 22.531 11.367 1 89.56 52 ALA B O 1
ATOM 1385 N N . ALA B 1 53 ? 6.051 24.266 11.32 1 90 53 ALA B N 1
ATOM 1386 C CA . ALA B 1 53 ? 5.23 23.688 10.258 1 90 53 ALA B CA 1
ATOM 1387 C C . ALA B 1 53 ? 6.051 23.484 8.984 1 90 53 ALA B C 1
ATOM 1389 O O . ALA B 1 53 ? 5.836 22.516 8.25 1 90 53 ALA B O 1
ATOM 1390 N N . GLN B 1 54 ? 6.984 24.328 8.805 1 88.31 54 GLN B N 1
ATOM 1391 C CA . GLN B 1 54 ? 7.793 24.281 7.59 1 88.31 54 GLN B CA 1
ATOM 1392 C C . GLN B 1 54 ? 8.922 23.266 7.719 1 88.31 54 GLN B C 1
ATOM 1394 O O . GLN B 1 54 ? 9.586 22.938 6.734 1 88.31 54 GLN B O 1
ATOM 1399 N N . GLN B 1 55 ? 9.047 22.703 8.906 1 86.69 55 GLN B N 1
ATOM 1400 C CA . GLN B 1 55 ? 10.195 21.828 9.148 1 86.69 55 GLN B CA 1
ATOM 1401 C C . GLN B 1 55 ? 9.82 20.359 8.992 1 86.69 55 GLN B C 1
ATOM 1403 O O . GLN B 1 55 ? 10.633 19.469 9.266 1 86.69 55 GLN B O 1
ATOM 1408 N N . VAL B 1 56 ? 8.68 20.156 8.555 1 89.19 56 VAL B N 1
ATOM 1409 C CA . VAL B 1 56 ? 8.367 18.766 8.25 1 89.19 56 VAL B CA 1
ATOM 1410 C C . VAL B 1 56 ? 9.164 18.312 7.035 1 89.19 56 VAL B C 1
ATOM 1412 O O . VAL B 1 56 ? 8.758 18.562 5.895 1 89.19 56 VAL B O 1
ATOM 1415 N N . GLU B 1 57 ? 10.148 17.594 7.242 1 86.44 57 GLU B N 1
ATOM 1416 C CA . GLU B 1 57 ? 11.227 17.344 6.293 1 86.44 57 GLU B CA 1
ATOM 1417 C C . GLU B 1 57 ? 10.703 16.688 5.023 1 86.44 57 GLU B C 1
ATOM 1419 O O . GLU B 1 57 ? 11.125 17.031 3.918 1 86.44 57 GLU B O 1
ATOM 1424 N N . TYR B 1 58 ? 9.867 15.773 5.168 1 90.06 58 TYR B N 1
ATOM 1425 C CA . TYR B 1 58 ? 9.391 15.016 4.012 1 90.06 58 TYR B CA 1
ATOM 1426 C C . TYR B 1 58 ? 8.672 15.922 3.021 1 90.06 58 TYR B C 1
ATOM 1428 O O . TYR B 1 58 ? 8.672 15.664 1.815 1 90.06 58 TYR B O 1
ATOM 1436 N N . PHE B 1 59 ? 8.18 17 3.459 1 92.31 59 PHE B N 1
ATOM 1437 C CA . PHE B 1 59 ? 7.375 17.859 2.605 1 92.31 59 PHE B CA 1
ATOM 1438 C C . PHE B 1 59 ? 8.117 19.156 2.283 1 92.31 59 PHE B C 1
ATOM 1440 O O . PHE B 1 59 ? 7.539 20.094 1.73 1 92.31 59 PHE B O 1
ATOM 1447 N N . LYS B 1 60 ? 9.297 19.219 2.66 1 86.94 60 LYS B N 1
ATOM 1448 C CA . LYS B 1 60 ? 10.086 20.406 2.342 1 86.94 60 LYS B CA 1
ATOM 1449 C C . LYS B 1 60 ? 10.633 20.328 0.916 1 86.94 60 LYS B C 1
ATOM 1451 O O . LYS B 1 60 ? 10.961 21.359 0.321 1 86.94 60 LYS B O 1
ATOM 1456 N N . THR B 1 61 ? 10.797 19.094 0.472 1 74.88 61 THR B N 1
ATOM 1457 C CA . THR B 1 61 ? 11.422 18.906 -0.835 1 74.88 61 THR B CA 1
ATOM 1458 C C . THR B 1 61 ? 10.445 19.281 -1.952 1 74.88 61 THR B C 1
ATOM 1460 O O . THR B 1 61 ? 9.258 18.969 -1.87 1 74.88 61 THR B O 1
ATOM 1463 N N . VAL B 1 62 ? 11.18 20.188 -2.85 1 69.69 62 VAL B N 1
ATOM 1464 C CA . VAL B 1 62 ? 10.422 20.594 -4.027 1 69.69 62 VAL B CA 1
ATOM 1465 C C . VAL B 1 62 ? 10.836 19.75 -5.23 1 69.69 62 VAL B C 1
ATOM 1467 O O . VAL B 1 62 ? 11.992 19.328 -5.332 1 69.69 62 VAL B O 1
ATOM 1470 N N . ASP B 1 63 ? 9.875 19.266 -5.887 1 72.06 63 ASP B N 1
ATOM 1471 C CA . ASP B 1 63 ? 10.125 18.578 -7.145 1 72.06 63 ASP B CA 1
ATOM 1472 C C . ASP B 1 63 ? 10.203 17.062 -6.926 1 72.06 63 ASP B C 1
ATOM 1474 O O . ASP B 1 63 ? 11.141 16.406 -7.398 1 72.06 63 ASP B O 1
ATOM 1478 N N . ASN B 1 64 ? 9.5 16.656 -6.113 1 74.75 64 ASN B N 1
ATOM 1479 C CA . ASN B 1 64 ? 9.289 15.219 -5.949 1 74.75 64 ASN B CA 1
ATOM 1480 C C . ASN B 1 64 ? 8.297 14.68 -6.973 1 74.75 64 ASN B C 1
ATOM 1482 O O . ASN B 1 64 ? 7.332 15.367 -7.328 1 74.75 64 ASN B O 1
ATOM 1486 N N . PRO B 1 65 ? 8.617 13.531 -7.559 1 81.31 65 PRO B N 1
ATOM 1487 C CA . PRO B 1 65 ? 7.688 13 -8.555 1 81.31 65 PRO B CA 1
ATOM 1488 C C . PRO B 1 65 ? 6.293 12.742 -7.984 1 81.31 65 PRO B C 1
ATOM 1490 O O . PRO B 1 65 ? 5.324 12.633 -8.742 1 81.31 65 PRO B O 1
ATOM 1493 N N . CYS B 1 66 ? 6.125 12.711 -6.773 1 90.62 66 CYS B N 1
ATOM 1494 C CA . CYS B 1 66 ? 4.828 12.492 -6.148 1 90.62 66 CYS B CA 1
ATOM 1495 C C . CYS B 1 66 ? 3.996 13.766 -6.145 1 90.62 66 CYS B C 1
ATOM 1497 O O . CYS B 1 66 ? 4.289 14.695 -5.391 1 90.62 66 CYS B O 1
ATOM 1499 N N . GLU B 1 67 ? 2.975 13.805 -6.859 1 93.69 67 GLU B N 1
ATOM 1500 C CA . GLU B 1 67 ? 2.162 15 -7.055 1 93.69 67 GLU B CA 1
ATOM 1501 C C . GLU B 1 67 ? 1.463 15.406 -5.758 1 93.69 67 GLU B C 1
ATOM 1503 O O . GLU B 1 67 ? 1.413 16.594 -5.418 1 93.69 67 GLU B O 1
ATOM 1508 N N . ALA B 1 68 ? 0.931 14.422 -5.07 1 95.44 68 ALA B N 1
ATOM 1509 C CA . ALA B 1 68 ? 0.248 14.711 -3.814 1 95.44 68 ALA B CA 1
ATOM 1510 C C . ALA B 1 68 ? 1.188 15.398 -2.826 1 95.44 68 ALA B C 1
ATOM 1512 O O . ALA B 1 68 ? 0.801 16.359 -2.154 1 95.44 68 ALA B O 1
ATOM 1513 N N . ARG B 1 69 ? 2.375 14.898 -2.779 1 95.94 69 ARG B N 1
ATOM 1514 C CA . ARG B 1 69 ? 3.371 15.492 -1.894 1 95.94 69 ARG B CA 1
ATOM 1515 C C . ARG B 1 69 ? 3.592 16.969 -2.229 1 95.94 69 ARG B C 1
ATOM 1517 O O . ARG B 1 69 ? 3.633 17.812 -1.331 1 95.94 69 ARG B O 1
ATOM 1524 N N . ASN B 1 70 ? 3.699 17.25 -3.475 1 94.31 70 ASN B N 1
ATOM 1525 C CA . ASN B 1 70 ? 3.969 18.609 -3.91 1 94.31 70 ASN B CA 1
ATOM 1526 C C . ASN B 1 70 ? 2.812 19.547 -3.574 1 94.31 70 ASN B C 1
ATOM 1528 O O . ASN B 1 70 ? 3.031 20.688 -3.146 1 94.31 70 ASN B O 1
ATOM 1532 N N . VAL B 1 71 ? 1.666 19.078 -3.805 1 94.69 71 VAL B N 1
ATOM 1533 C CA . VAL B 1 71 ? 0.481 19.875 -3.51 1 94.69 71 VAL B CA 1
ATOM 1534 C C . VAL B 1 71 ? 0.425 20.188 -2.016 1 94.69 71 VAL B C 1
ATOM 1536 O O . VAL B 1 71 ? 0.213 21.328 -1.621 1 94.69 71 VAL B O 1
ATOM 1539 N N . ILE B 1 72 ? 0.67 19.203 -1.164 1 95.94 72 ILE B N 1
ATOM 1540 C CA . ILE B 1 72 ? 0.62 19.375 0.283 1 95.94 72 ILE B CA 1
ATOM 1541 C C . ILE B 1 72 ? 1.754 20.297 0.727 1 95.94 72 ILE B C 1
ATOM 1543 O O . ILE B 1 72 ? 1.563 21.156 1.593 1 95.94 72 ILE B O 1
ATOM 1547 N N . SER B 1 73 ? 2.879 20.125 0.111 1 94.75 73 SER B N 1
ATOM 1548 C CA . SER B 1 73 ? 3.992 21.031 0.382 1 94.75 73 SER B CA 1
ATOM 1549 C C . SER B 1 73 ? 3.602 22.484 0.131 1 94.75 73 SER B C 1
ATOM 1551 O O . SER B 1 73 ? 3.902 23.359 0.942 1 94.75 73 SER B O 1
ATOM 1553 N N . GLY B 1 74 ? 2.998 22.719 -0.95 1 93.44 74 GLY B N 1
ATOM 1554 C CA . GLY B 1 74 ? 2.533 24.047 -1.264 1 93.44 74 GLY B CA 1
ATOM 1555 C C . GLY B 1 74 ? 1.563 24.609 -0.234 1 93.44 74 GLY B C 1
ATOM 1556 O O . GLY B 1 74 ? 1.615 25.781 0.104 1 93.44 74 GLY B O 1
ATOM 1557 N N . MET B 1 75 ? 0.689 23.734 0.227 1 95.19 75 MET B N 1
ATOM 1558 C CA . MET B 1 75 ? -0.254 24.156 1.264 1 95.19 75 MET B CA 1
ATOM 1559 C C . MET B 1 75 ? 0.479 24.531 2.545 1 95.19 75 MET B C 1
ATOM 1561 O O . MET B 1 75 ? 0.116 25.5 3.207 1 95.19 75 MET B O 1
ATOM 1565 N N . ILE B 1 76 ? 1.47 23.781 2.867 1 95.44 76 ILE B N 1
ATOM 1566 C CA . ILE B 1 76 ? 2.248 24.047 4.074 1 95.44 76 ILE B CA 1
ATOM 1567 C C . ILE B 1 76 ? 2.994 25.375 3.93 1 95.44 76 ILE B C 1
ATOM 1569 O O . ILE B 1 76 ? 3.084 26.141 4.883 1 95.44 76 ILE B O 1
ATOM 1573 N N . ASP B 1 77 ? 3.463 25.641 2.777 1 94 77 ASP B N 1
ATOM 1574 C CA . ASP B 1 77 ? 4.188 26.891 2.529 1 94 77 ASP B CA 1
ATOM 1575 C C . ASP B 1 77 ? 3.303 28.109 2.789 1 94 77 ASP B C 1
ATOM 1577 O O . ASP B 1 77 ? 3.791 29.156 3.209 1 94 7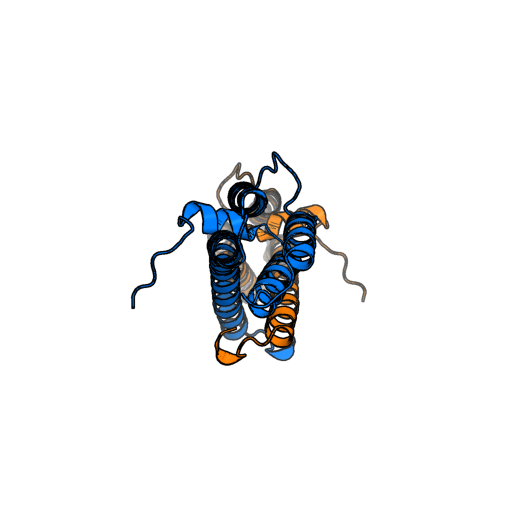7 ASP B O 1
ATOM 1581 N N . GLU B 1 78 ? 2.076 27.969 2.549 1 95.25 78 GLU B N 1
ATOM 1582 C CA . GLU B 1 78 ? 1.143 29.078 2.723 1 95.25 78 GLU B CA 1
ATOM 1583 C C . GLU B 1 78 ? 1.018 29.469 4.191 1 95.25 78 GLU B C 1
ATOM 1585 O O . GLU B 1 78 ? 0.603 30.594 4.512 1 95.25 78 GLU B O 1
ATOM 1590 N N . ILE B 1 79 ? 1.357 28.562 5.059 1 95.88 79 ILE B N 1
ATOM 1591 C CA . ILE B 1 79 ? 1.251 28.812 6.488 1 95.88 79 ILE B CA 1
ATOM 1592 C C . ILE B 1 79 ? 2.145 29.984 6.871 1 95.88 79 ILE B C 1
ATOM 1594 O O . ILE B 1 79 ? 1.818 30.75 7.785 1 95.88 79 ILE B O 1
ATOM 1598 N N . ALA B 1 80 ? 3.227 30.188 6.148 1 93.56 80 ALA B N 1
ATOM 1599 C CA . ALA B 1 80 ? 4.184 31.25 6.438 1 93.56 80 ALA B CA 1
ATOM 1600 C C . ALA B 1 80 ? 3.541 32.625 6.27 1 93.56 80 ALA B C 1
ATOM 1602 O O . ALA B 1 80 ? 4.02 33.625 6.832 1 93.56 80 ALA B O 1
ATOM 1603 N N . LYS B 1 81 ? 2.475 32.688 5.582 1 95.12 81 LYS B N 1
ATOM 1604 C CA . LYS B 1 81 ? 1.826 33.969 5.281 1 95.12 81 LYS B CA 1
ATOM 1605 C C . LYS B 1 81 ? 0.959 34.438 6.445 1 95.12 81 LYS B C 1
ATOM 1607 O O . LYS B 1 81 ? 0.504 35.562 6.469 1 95.12 81 LYS B O 1
ATOM 1612 N N . ALA B 1 82 ? 0.746 33.5 7.387 1 94.56 82 ALA B N 1
ATOM 1613 C CA . ALA B 1 82 ? -0.143 33.844 8.5 1 94.56 82 ALA B CA 1
ATOM 1614 C C . ALA B 1 82 ? 0.447 34.969 9.359 1 94.56 82 ALA B C 1
ATOM 1616 O O . ALA B 1 82 ? 1.636 34.938 9.68 1 94.56 82 ALA B O 1
ATOM 1617 N N . THR B 1 83 ? -0.39 35.969 9.688 1 92.5 83 THR B N 1
ATOM 1618 C CA . THR B 1 83 ? 0.045 37.062 10.555 1 92.5 83 THR B CA 1
ATOM 1619 C C . THR B 1 83 ? -0.741 37.062 11.859 1 92.5 83 THR B C 1
ATOM 1621 O O . THR B 1 83 ? -0.422 37.812 12.781 1 92.5 83 THR B O 1
ATOM 1624 N N . THR B 1 84 ? -1.795 36.281 11.898 1 91.69 84 THR B N 1
ATOM 1625 C CA . THR B 1 84 ? -2.57 36.062 13.117 1 91.69 84 THR B CA 1
ATOM 1626 C C . THR B 1 84 ? -2.771 34.594 13.383 1 91.69 84 THR B C 1
ATOM 1628 O O . THR B 1 84 ? -2.551 33.75 12.5 1 91.69 84 THR B O 1
ATOM 1631 N N . PHE B 1 85 ? -3.154 34.281 14.555 1 92.56 85 PHE B N 1
ATOM 1632 C CA . PHE B 1 85 ? -3.396 32.875 14.914 1 92.56 85 PHE B CA 1
ATOM 1633 C C . PHE B 1 85 ? -4.602 32.344 14.156 1 92.56 85 PHE B C 1
ATOM 1635 O O . PHE B 1 85 ? -4.633 31.156 13.797 1 92.56 85 PHE B O 1
ATOM 1642 N N . ALA B 1 86 ? -5.547 33.188 13.961 1 92.69 86 ALA B N 1
ATOM 1643 C CA . ALA B 1 86 ? -6.715 32.781 13.188 1 92.69 86 ALA B CA 1
ATOM 1644 C C . ALA B 1 86 ? -6.328 32.406 11.758 1 92.69 86 ALA B C 1
ATOM 1646 O O . ALA B 1 86 ? -6.797 31.422 11.219 1 92.69 86 ALA B O 1
ATOM 1647 N N . GLU B 1 87 ? -5.48 33.25 11.172 1 94 87 GLU B N 1
ATOM 1648 C CA . GLU B 1 87 ? -4.977 32.938 9.836 1 94 87 GLU B CA 1
ATOM 1649 C C . GLU B 1 87 ? -4.156 31.656 9.836 1 94 87 GLU B C 1
ATOM 1651 O O . GLU B 1 87 ? -4.254 30.844 8.906 1 94 87 GLU B O 1
ATOM 1656 N N . PHE B 1 88 ? -3.355 31.5 10.898 1 95.5 88 PHE B N 1
ATOM 1657 C CA . PHE B 1 88 ? -2.547 30.297 11.031 1 95.5 88 PHE B CA 1
ATOM 1658 C C . PHE B 1 88 ? -3.428 29.047 11.008 1 95.5 88 PHE B C 1
ATOM 1660 O O . PHE B 1 88 ? -3.16 28.109 10.266 1 95.5 88 PHE B O 1
ATOM 1667 N N . LYS B 1 89 ? -4.457 29.047 11.742 1 94.69 89 LYS B N 1
ATOM 1668 C CA . LYS B 1 89 ? -5.363 27.906 11.82 1 94.69 89 LYS B CA 1
ATOM 1669 C C . LYS B 1 89 ? -6.043 27.656 10.477 1 94.69 89 LYS B C 1
ATOM 1671 O O . LYS B 1 89 ? -6.234 26.5 10.078 1 94.69 89 LYS B O 1
ATOM 1676 N N . THR B 1 90 ? -6.316 28.719 9.805 1 95.38 90 THR B N 1
ATOM 1677 C CA . THR B 1 90 ? -6.953 28.578 8.5 1 95.38 90 THR B CA 1
ATOM 1678 C C . THR B 1 90 ? -5.992 27.953 7.5 1 95.38 90 THR B C 1
ATOM 1680 O O . THR B 1 90 ? -6.355 27 6.801 1 95.38 90 THR B O 1
ATOM 1683 N N . PHE B 1 91 ? -4.801 28.391 7.465 1 96.62 91 PHE B N 1
ATOM 1684 C CA . PHE B 1 91 ? -3.816 27.906 6.504 1 96.62 91 PHE B CA 1
ATOM 1685 C C . PHE B 1 91 ? -3.359 26.5 6.863 1 96.62 91 PHE B C 1
ATOM 1687 O O . PHE B 1 91 ? -3.164 25.656 5.984 1 96.62 91 PHE B O 1
ATOM 1694 N N . ALA B 1 92 ? -3.219 26.219 8.125 1 96.5 92 ALA B N 1
ATOM 1695 C CA . ALA B 1 92 ? -2.73 24.922 8.57 1 96.5 92 ALA B CA 1
ATOM 1696 C C . ALA B 1 92 ? -3.826 23.859 8.477 1 96.5 92 ALA B C 1
ATOM 1698 O O . ALA B 1 92 ? -3.535 22.672 8.391 1 96.5 92 ALA B O 1
ATOM 1699 N N . GLY B 1 93 ? -5.02 24.344 8.523 1 96.56 93 GLY B N 1
ATOM 1700 C CA . GLY B 1 93 ? -6.137 23.422 8.445 1 96.56 93 GLY B CA 1
ATOM 1701 C C . GLY B 1 93 ? -6.23 22.703 7.105 1 96.56 93 GLY B C 1
ATOM 1702 O O . GLY B 1 93 ? -6.641 21.547 7.039 1 96.56 93 GLY B O 1
ATOM 1703 N N . LYS B 1 94 ? -5.844 23.359 6.086 1 96.56 94 LYS B N 1
ATOM 1704 C CA . LYS B 1 94 ? -5.969 22.812 4.738 1 96.56 94 LYS B CA 1
ATOM 1705 C C . LYS B 1 94 ? -5.047 21.609 4.547 1 96.56 94 LYS B C 1
ATOM 1707 O O . LYS B 1 94 ? -5.504 20.516 4.207 1 96.56 94 LYS B O 1
ATOM 1712 N N . PRO B 1 95 ? -3.744 21.797 4.801 1 97.12 95 PRO B N 1
ATOM 1713 C CA . PRO B 1 95 ? -2.898 20.609 4.672 1 97.12 95 PRO B CA 1
ATOM 1714 C C . PRO B 1 95 ? -3.232 19.531 5.703 1 97.12 95 PRO B C 1
ATOM 1716 O O . PRO B 1 95 ? -3.08 18.344 5.426 1 97.12 95 PRO B O 1
ATOM 1719 N N . SER B 1 96 ? -3.664 19.906 6.824 1 97.44 96 SER B N 1
ATOM 1720 C CA . SER B 1 96 ? -4.066 18.906 7.809 1 97.44 96 SER B CA 1
ATOM 1721 C C . SER B 1 96 ? -5.207 18.031 7.281 1 97.44 96 SER B C 1
ATOM 1723 O O . SER B 1 96 ? -5.184 16.812 7.43 1 97.44 96 SER B O 1
ATOM 1725 N N . LEU B 1 97 ? -6.133 18.703 6.691 1 97.69 97 LEU B N 1
ATOM 1726 C CA . LEU B 1 97 ? -7.262 17.969 6.129 1 97.69 97 LEU B CA 1
ATOM 1727 C C . LEU B 1 97 ? -6.816 17.109 4.957 1 97.69 97 LEU B C 1
ATOM 1729 O O . LEU B 1 97 ? -7.289 15.977 4.805 1 97.69 97 LEU B O 1
ATOM 1733 N N . ALA B 1 98 ? -6.004 17.656 4.129 1 97.81 98 ALA B N 1
ATOM 1734 C CA . ALA B 1 98 ? -5.473 16.875 3.014 1 97.81 98 ALA B CA 1
ATOM 1735 C C . ALA B 1 98 ? -4.734 15.633 3.512 1 97.81 98 ALA B C 1
ATOM 1737 O O . ALA B 1 98 ? -4.93 14.531 2.988 1 97.81 98 ALA B O 1
ATOM 1738 N N . LEU B 1 99 ? -3.916 15.82 4.48 1 97.94 99 LEU B N 1
ATOM 1739 C CA . LEU B 1 99 ? -3.197 14.703 5.086 1 97.94 99 LEU B CA 1
ATOM 1740 C C . LEU B 1 99 ? -4.172 13.672 5.652 1 97.94 99 LEU B C 1
ATOM 1742 O O . LEU B 1 99 ? -3.955 12.469 5.52 1 97.94 99 LEU B O 1
ATOM 1746 N N . ASN B 1 100 ? -5.203 14.117 6.227 1 97.75 100 ASN B N 1
ATOM 1747 C CA . ASN B 1 100 ? -6.219 13.227 6.773 1 97.75 100 ASN B CA 1
ATOM 1748 C C . ASN B 1 100 ? -6.875 12.391 5.676 1 97.75 100 ASN B C 1
ATOM 1750 O O . ASN B 1 100 ? -7.133 11.203 5.867 1 97.75 100 ASN B O 1
ATOM 1754 N N . GLU B 1 101 ? -7.141 13.039 4.637 1 98.12 101 GLU B N 1
ATOM 1755 C CA . GLU B 1 101 ? -7.746 12.32 3.52 1 98.12 101 GLU B CA 1
ATOM 1756 C C . GLU B 1 101 ? -6.84 11.188 3.037 1 98.12 101 GLU B C 1
ATOM 1758 O O . GLU B 1 101 ? -7.312 10.094 2.738 1 98.12 101 GLU B O 1
ATOM 1763 N N . LEU B 1 102 ? -5.57 11.477 2.941 1 98.12 102 LEU B N 1
ATOM 1764 C CA . LEU B 1 102 ? -4.617 10.453 2.521 1 98.12 102 LEU B CA 1
ATOM 1765 C C . LEU B 1 102 ? -4.551 9.32 3.541 1 98.12 102 LEU B C 1
ATOM 1767 O O . LEU B 1 102 ? -4.492 8.148 3.17 1 98.12 102 LEU B O 1
ATOM 1771 N N . ILE B 1 103 ? -4.582 9.664 4.777 1 97.88 103 ILE B N 1
ATOM 1772 C CA . ILE B 1 103 ? -4.508 8.664 5.836 1 97.88 103 ILE B CA 1
ATOM 1773 C C . ILE B 1 103 ? -5.77 7.801 5.824 1 97.88 103 ILE B C 1
ATOM 1775 O O . ILE B 1 103 ? -5.695 6.578 5.965 1 97.88 103 ILE B O 1
ATOM 1779 N N . GLU B 1 104 ? -6.895 8.438 5.617 1 97.12 104 GLU B N 1
ATOM 1780 C CA . GLU B 1 104 ? -8.148 7.691 5.562 1 97.12 104 GLU B CA 1
ATOM 1781 C C . GLU B 1 104 ? -8.164 6.734 4.375 1 97.12 104 GLU B C 1
ATOM 1783 O O . GLU B 1 104 ? -8.648 5.605 4.488 1 97.12 104 GLU B O 1
ATOM 1788 N N . ASP B 1 105 ? -7.73 7.258 3.309 1 97.69 105 ASP B N 1
ATOM 1789 C CA . ASP B 1 105 ? -7.633 6.371 2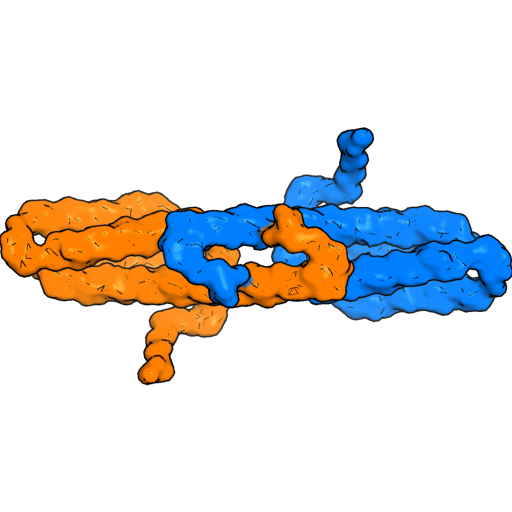.15 1 97.69 105 ASP B CA 1
ATOM 1790 C C . ASP B 1 105 ? -6.75 5.164 2.459 1 97.69 105 ASP B C 1
ATOM 1792 O O . ASP B 1 105 ? -7.102 4.031 2.117 1 97.69 105 ASP B O 1
ATOM 1796 N N . ARG B 1 106 ? -5.566 5.379 3.037 1 97.19 106 ARG B N 1
ATOM 1797 C CA . ARG B 1 106 ? -4.66 4.301 3.42 1 97.19 106 ARG B CA 1
ATOM 1798 C C . ARG B 1 106 ? -5.348 3.324 4.371 1 97.19 106 ARG B C 1
ATOM 1800 O O . ARG B 1 106 ? -5.211 2.109 4.227 1 97.19 106 ARG B O 1
ATOM 1807 N N . ALA B 1 107 ? -6.055 3.834 5.312 1 97.25 107 ALA B N 1
ATOM 1808 C CA . ALA B 1 107 ? -6.77 2.994 6.27 1 97.25 107 ALA B CA 1
ATOM 1809 C C . ALA B 1 107 ? -7.773 2.086 5.562 1 97.25 107 ALA B C 1
ATOM 1811 O O . ALA B 1 107 ? -7.867 0.896 5.871 1 97.25 107 ALA B O 1
ATOM 1812 N N . GLN B 1 108 ? -8.461 2.672 4.621 1 97 108 GLN B N 1
ATOM 1813 C CA . GLN B 1 108 ? -9.445 1.888 3.883 1 97 108 GLN B CA 1
ATOM 1814 C C . GLN B 1 108 ? -8.773 0.802 3.049 1 97 108 GLN B C 1
ATOM 1816 O O . GLN B 1 108 ? -9.289 -0.311 2.934 1 97 108 GLN B O 1
ATOM 1821 N N . LEU B 1 109 ? -7.668 1.151 2.467 1 96.12 109 LEU B N 1
ATOM 1822 C CA . LEU B 1 109 ? -6.926 0.171 1.682 1 96.12 109 LEU B CA 1
ATOM 1823 C C . LEU B 1 109 ? -6.445 -0.978 2.561 1 96.12 109 LEU B C 1
ATOM 1825 O O . LEU B 1 109 ? -6.543 -2.145 2.176 1 96.12 109 LEU B O 1
ATOM 1829 N N . ILE B 1 110 ? -5.93 -0.654 3.688 1 96.56 110 ILE B N 1
ATOM 1830 C CA . ILE B 1 110 ? -5.449 -1.654 4.633 1 96.56 110 ILE B CA 1
ATOM 1831 C C . ILE B 1 110 ? -6.598 -2.574 5.039 1 96.56 110 ILE B C 1
ATOM 1833 O O . ILE B 1 110 ? -6.449 -3.799 5.047 1 96.56 110 ILE B O 1
ATOM 1837 N N . LYS B 1 111 ? -7.691 -2 5.383 1 95.88 111 LYS B N 1
ATOM 1838 C CA . LYS B 1 111 ? -8.859 -2.785 5.766 1 95.88 111 LYS B CA 1
ATOM 1839 C C . LYS B 1 111 ? -9.258 -3.756 4.66 1 95.88 111 LYS B C 1
ATOM 1841 O O . LYS B 1 111 ? -9.461 -4.945 4.91 1 95.88 111 LYS B O 1
ATOM 1846 N N . ARG B 1 112 ? -9.352 -3.26 3.475 1 96.75 112 ARG B N 1
ATOM 1847 C CA . ARG B 1 112 ? -9.766 -4.062 2.328 1 96.75 112 ARG B CA 1
ATOM 1848 C C . ARG B 1 112 ? -8.781 -5.199 2.072 1 96.75 112 ARG B C 1
ATOM 1850 O O . ARG B 1 112 ? -9.195 -6.348 1.879 1 96.75 112 ARG B O 1
ATOM 1857 N N . GLU B 1 113 ? -7.555 -4.887 2.1 1 96.88 113 GLU B N 1
ATOM 1858 C CA . GLU B 1 113 ? -6.547 -5.895 1.789 1 96.88 113 GLU B CA 1
ATOM 1859 C C . GLU B 1 113 ? -6.426 -6.922 2.912 1 96.88 113 GLU B C 1
ATOM 1861 O O . GLU B 1 113 ? -6.195 -8.102 2.654 1 96.88 113 GLU B O 1
ATOM 1866 N N . ARG B 1 114 ? -6.586 -6.48 4.051 1 95.81 114 ARG B N 1
ATOM 1867 C CA . ARG B 1 114 ? -6.609 -7.422 5.168 1 95.81 114 ARG B CA 1
ATOM 1868 C C . ARG B 1 114 ? -7.762 -8.414 5.027 1 95.81 114 ARG B C 1
ATOM 1870 O O . ARG B 1 114 ? -7.586 -9.609 5.242 1 95.81 114 ARG B O 1
ATOM 1877 N N . GLU B 1 115 ? -8.883 -7.93 4.691 1 95.62 115 GLU B N 1
ATOM 1878 C CA . GLU B 1 115 ? -10.047 -8.789 4.5 1 95.62 115 GLU B CA 1
ATOM 1879 C C . GLU B 1 115 ? -9.812 -9.789 3.373 1 95.62 115 GLU B C 1
ATOM 1881 O O . GLU B 1 115 ? -10.227 -10.953 3.469 1 95.62 115 GLU B O 1
ATOM 1886 N N . LEU B 1 116 ? -9.148 -9.297 2.361 1 95.62 116 LEU B N 1
ATOM 1887 C CA . LEU B 1 116 ? -8.828 -10.188 1.249 1 95.62 116 LEU B CA 1
ATOM 1888 C C . LEU B 1 116 ? -7.902 -11.312 1.702 1 95.62 116 LEU B C 1
ATOM 1890 O O . LEU B 1 116 ? -8.109 -12.477 1.341 1 95.62 116 LEU B O 1
ATOM 1894 N N . LEU B 1 117 ? -6.957 -10.969 2.473 1 96.62 117 LEU B N 1
ATOM 1895 C CA . LEU B 1 117 ? -6.008 -11.969 2.951 1 96.62 117 LEU B CA 1
ATOM 1896 C C . LEU B 1 117 ? -6.688 -12.961 3.891 1 96.62 117 LEU B C 1
ATOM 1898 O O . LEU B 1 117 ? -6.465 -14.164 3.793 1 96.62 117 LEU B O 1
ATOM 1902 N N . LEU B 1 118 ? -7.531 -12.477 4.742 1 94.88 118 LEU B N 1
ATOM 1903 C CA . LEU B 1 118 ? -8.266 -13.352 5.652 1 94.88 118 LEU B CA 1
ATOM 1904 C C . LEU B 1 118 ? -9.156 -14.32 4.883 1 94.88 118 LEU B C 1
ATOM 1906 O O . LEU B 1 118 ? -9.18 -15.516 5.184 1 94.88 118 LEU B O 1
ATOM 1910 N N . ALA B 1 119 ? -9.766 -13.797 3.877 1 94.06 119 ALA B N 1
ATOM 1911 C CA . ALA B 1 119 ? -10.648 -14.625 3.059 1 94.06 119 ALA B CA 1
ATOM 1912 C C . ALA B 1 119 ? -9.859 -15.695 2.307 1 94.06 119 ALA B C 1
ATOM 1914 O O . ALA B 1 119 ? -10.406 -16.734 1.933 1 94.06 119 ALA B O 1
ATOM 1915 N N . SER B 1 120 ? -8.602 -15.398 2.15 1 93.69 120 SER B N 1
ATOM 1916 C CA . SER B 1 120 ? -7.75 -16.328 1.411 1 93.69 120 SER B CA 1
ATOM 1917 C C . SER B 1 120 ? -7.055 -17.312 2.35 1 93.69 120 SER B C 1
ATOM 1919 O O . SER B 1 120 ? -6.191 -18.078 1.924 1 93.69 120 SER B O 1
ATOM 1921 N N . GLY B 1 121 ? -7.324 -17.203 3.666 1 90.88 121 GLY B N 1
ATOM 1922 C CA . GLY B 1 121 ? -6.863 -18.219 4.598 1 90.88 121 GLY B CA 1
ATOM 1923 C C . GLY B 1 121 ? -5.695 -17.766 5.449 1 90.88 121 GLY B C 1
ATOM 1924 O O . GLY B 1 121 ? -5.113 -18.547 6.195 1 90.88 121 GLY B O 1
ATOM 1925 N N . TYR B 1 122 ? -5.289 -16.516 5.289 1 90.81 122 TYR B N 1
ATOM 1926 C CA . TYR B 1 122 ? -4.191 -16 6.102 1 90.81 122 TYR B CA 1
ATOM 1927 C C . TYR B 1 122 ? -4.609 -15.875 7.562 1 90.81 122 TYR B C 1
ATOM 1929 O O . TYR B 1 122 ? -5.762 -15.547 7.859 1 90.81 122 TYR B O 1
ATOM 1937 N N . ASP B 1 123 ? -3.609 -16.078 8.344 1 90.44 123 ASP B N 1
ATOM 1938 C CA . ASP B 1 123 ? -3.812 -15.914 9.781 1 90.44 123 ASP B CA 1
ATOM 1939 C C . ASP B 1 123 ? -3.9 -14.438 10.164 1 90.44 123 ASP B C 1
ATOM 1941 O O . ASP B 1 123 ? -3.031 -13.641 9.797 1 90.44 123 ASP B O 1
ATOM 1945 N N . ALA B 1 124 ? -4.883 -14.141 10.969 1 86.56 124 ALA B N 1
ATOM 1946 C CA . ALA B 1 124 ? -5.148 -12.766 11.375 1 86.56 124 ALA B CA 1
ATOM 1947 C C . ALA B 1 124 ? -3.959 -12.172 12.125 1 86.56 124 ALA B C 1
ATOM 1949 O O . ALA B 1 124 ? -3.682 -10.977 12.016 1 86.56 124 ALA B O 1
ATOM 1950 N N . SER B 1 125 ? -3.256 -12.984 12.805 1 89.31 125 SER B N 1
ATOM 1951 C CA . SER B 1 125 ? -2.139 -12.5 13.602 1 89.31 125 SER B CA 1
ATOM 1952 C C . SER B 1 125 ? -0.978 -12.047 12.719 1 89.31 125 SER B C 1
ATOM 1954 O O . SER B 1 125 ? -0.086 -11.336 13.18 1 89.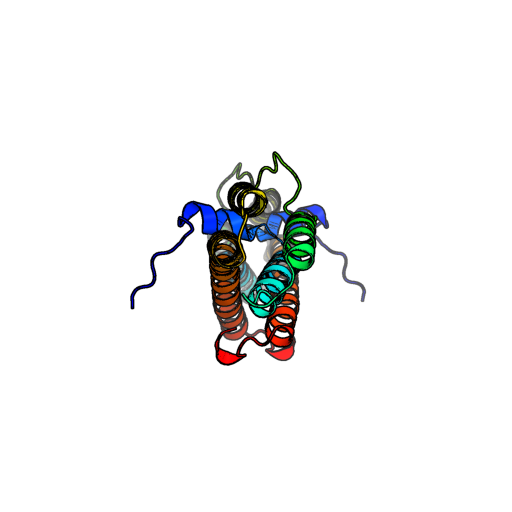31 125 SER B O 1
ATOM 1956 N N . ARG B 1 126 ? -1.023 -12.422 11.516 1 88 126 ARG B N 1
ATOM 1957 C CA . ARG B 1 126 ? 0.072 -12.109 10.602 1 88 126 ARG B CA 1
ATOM 1958 C C . ARG B 1 126 ? -0.231 -10.859 9.781 1 88 126 ARG B C 1
ATOM 1960 O O . ARG B 1 126 ? 0.601 -10.414 8.992 1 88 126 ARG B O 1
ATOM 1967 N N . ILE B 1 127 ? -1.492 -10.352 10.016 1 90.44 127 ILE B N 1
ATOM 1968 C CA . ILE B 1 127 ? -1.885 -9.203 9.203 1 90.44 127 ILE B CA 1
ATOM 1969 C C . ILE B 1 127 ? -2.543 -8.148 10.086 1 90.44 127 ILE B C 1
ATOM 1971 O O . ILE B 1 127 ? -3.059 -8.469 11.164 1 90.44 127 ILE B O 1
#

Organism: NCBI:txid1219067

Nearest PDB structures (foldseek):
  5l7i-assembly1_A  TM=5.307E-01  e=4.852E-01  Homo sapiens
  7c61-assembly1_A  TM=4.459E-01  e=2.948E-01  Homo sapiens
  8t1w-assembly1_A  TM=4.629E-01  e=1.687E+00  Homo sapiens
  8pwn-assembly1_A  TM=4.324E-01  e=1.190E+00  Homo sapiens
  5uvi-assembly1_A  TM=4.443E-01  e=2.391E+00  Homo sapiens

Solvent-accessible surface area (backbone atoms only — not comparable to full-atom values): 13983 Å² total; per-residue (Å²): 127,89,74,81,71,82,58,53,71,70,35,46,60,42,36,69,75,51,56,64,69,56,45,53,48,50,33,49,53,46,51,53,48,48,71,63,55,42,82,87,49,61,70,69,54,52,58,52,47,38,52,54,60,58,58,43,64,90,43,57,61,80,84,54,92,41,56,30,51,44,54,43,26,55,36,46,56,50,26,64,71,41,88,44,50,69,47,31,43,56,34,44,43,51,35,39,48,39,39,46,52,47,49,51,51,51,31,48,50,41,29,53,51,48,51,52,41,45,74,70,68,47,59,65,90,60,70,127,90,76,79,70,81,58,54,71,71,34,47,61,41,35,68,73,52,55,64,69,57,47,53,47,50,34,49,54,44,52,52,47,50,70,63,53,42,84,85,50,59,70,70,53,52,58,50,47,38,52,55,60,56,57,42,64,87,44,56,61,80,83,55,91,40,57,30,52,46,55,43,26,53,35,44,56,51,27,65,71,41,88,45,54,69,47,32,43,56,33,42,45,52,33,38,49,40,40,45,51,46,50,51,52,50,32,48,49,42,29,53,52,48,51,52,41,45,77,70,68,46,59,66,90,60,69

Radius of gyration: 24.02 Å; Cα contacts (8 Å, |Δi|>4): 263; chains: 2; bounding box: 39×78×46 Å

Secondary structure (DSSP, 8-state):
-----SS-HHHHHHHTTS-HHHHHHHHHHHHHHHHH--TTS-HHHHHHHHHHHHT-GGGT-SS-S-HHHHHHHHHHHGGGG--SHHHHHHHHHHHHHHHHHHHHHHHHHHHHHHHHHHHTT--GGG-/-----SS-HHHHHHHTTS-HHHHHHHHHHHHHHHHH--TTS-HHHHHHHHHHHTT-GGGT-S--S-HHHHHHHHHHHGGGG--SHHHHHHHHHHHHHHHHHHHHHHHHHHHHHHHHHHHTT--GGG-

Foldseek 3Di:
DPPDALDDPVLLVLCLPPDLVLLVVLLVLLVVLLVVLDQPDDQVSLQVSLVSNCVSPQLVDADDPRPNSNVLSVLSNCLNVDRGSVSNNVSSVSSSRNSVSSNVVVVVVVVVVLVVCVVVPDDNVVD/DPPDALDDPVLLVLCLPPDLVLLVVLLVLLVVLLVVLDQPDDQVSLQVSLVSNCPSPQLVDDDDPRPNSNVLSVLSNCLNVDNGSVVNNVSSVSSSRNSVSSNVVVVVVVVVVLVVCVVVPDDNVVD